Protein AF-A0A7S1DKF9-F1 (afdb_monomer)

Mean predicted aligned error: 9.5 Å

pLDDT: mean 79.59, std 13.66, range [37.97, 95.69]

Radius of gyration: 22.7 Å; Cα contacts (8 Å, |Δi|>4): 429; chains: 1; bounding box: 52×42×61 Å

Solvent-accessible surface area (backbone atoms only — not comparable to full-atom values): 16813 Å² total; per-residue (Å²): 135,89,84,64,96,44,70,67,58,43,32,33,74,71,46,74,21,66,69,49,44,52,50,28,64,73,39,29,23,51,56,30,35,62,70,72,46,60,81,92,64,49,49,56,67,66,54,44,43,37,62,48,15,20,34,23,16,56,74,57,58,37,46,41,79,76,32,27,28,43,61,43,55,55,41,50,59,57,74,52,86,92,62,70,85,80,49,84,56,37,64,66,54,57,60,53,50,50,54,71,70,60,80,58,90,80,58,65,77,41,44,63,38,31,47,35,82,53,96,88,27,34,39,37,33,33,46,64,79,28,74,52,63,49,78,34,85,72,86,84,84,89,65,80,74,57,92,54,49,79,87,70,35,63,42,49,73,44,69,69,54,44,48,54,51,49,54,49,46,72,73,46,82,69,44,56,31,21,40,36,39,39,45,20,31,76,29,60,71,50,39,39,78,73,70,50,76,59,97,78,78,66,75,74,63,62,47,64,32,36,48,64,40,60,74,71,65,51,78,52,24,23,40,34,65,49,80,64,53,83,56,51,72,66,60,53,52,54,48,65,71,20,78,87,57,69,71,48,66,87,60,62,69,47,69,51,38,38,32,38,34,31,15,74,50,82,77,51,69,70,53,47,59,52,50,28,42,75,23,94,86,70,61,81,57,75,49,81,45,81,42,84,85

Sequence (293 aa):
GVAFRSVPDMLTAAAGGLADLVRLTEIPFRDYATANCPSEWRMSRDLIDTLITGGTRTNYGQTPETLTAFASLVSMAGTQHGRLFAIVGGNCQLAMLAAKDSAAKVHLESKVLSVTAKGGRWEVKTQGKGKGEGVFDAVVIAYPLEGGTPSGVLDLSEANLKKKVGDFAKRKKLHVTYATFVRGTLNAEFLSTLGFDDPRGKIPGVIMTTREAAKGGVEFSSIGLQFGTDMTQQECDDYKRASVGPLPPSVTKRPDGVWKVFSNSPLSEATVSRLFSPPSDGTTWRQHVGGGG

Organism: Hemiselmis andersenii (NCBI:txid464988)

Nearest PDB structures (foldseek):
  5g3s-assembly1_B  TM=4.419E-01  e=9.489E-04  Chromobacterium violaceum
  6g2p-assembly1_A  TM=4.358E-01  e=3.268E-03  Chromobacterium violaceum ATCC 12472
  5g3t-assembly1_A  TM=4.077E-01  e=4.451E-03  Chromobacterium violaceum
  6esd-assembly1_A  TM=3.799E-01  e=4.184E-03  Chromobacterium violaceum ATCC 12472
  4e0v-assembly1_B  TM=5.916E-01  e=5.533E-01  Bothrops jararacussu

Secondary structure (DSSP, 8-state):
----SSHHHHHHHHHSSHHHHHHHTTSBHHHIIIIIS-GGG---HHHIIIIIHHHHHHHHS--TTTSBHHHHHHHHTT-STT-----TT-THHHHHHHHHHS------SEEEEEEEEETTEEEEEEEESS-SEEEES-----S--SS-STTSS-B--SHHHHHHHHHHHHH--PPEEEEEEEESEE-HHHHHHTT---TT----SEEE--HHHHHTT-S-SEEEEEPPTT--HHHHHHHHHHTTSSPPHHHHT-TT-EEEEEESSPPPHHHHHHHEEPPTT----EEEEEEE-

Structure (mmCIF, N/CA/C/O backbone):
data_AF-A0A7S1DKF9-F1
#
_entry.id   AF-A0A7S1DKF9-F1
#
loop_
_atom_site.group_PDB
_atom_site.id
_atom_site.type_symbol
_atom_site.label_atom_id
_atom_site.label_alt_id
_atom_site.label_comp_id
_atom_site.label_asym_id
_atom_site.label_entity_id
_atom_site.label_seq_id
_atom_site.pdbx_PDB_ins_code
_atom_site.Cartn_x
_atom_site.Cartn_y
_atom_site.Cartn_z
_atom_site.occupancy
_atom_site.B_iso_or_equiv
_atom_site.auth_seq_id
_atom_site.auth_comp_id
_atom_site.auth_asym_id
_atom_site.auth_atom_id
_atom_site.pdbx_PDB_model_num
ATOM 1 N N . GLY A 1 1 ? -5.335 -21.854 5.116 1.00 59.03 1 GLY A N 1
ATOM 2 C CA . GLY A 1 1 ? -4.855 -20.932 6.164 1.00 59.03 1 GLY A CA 1
ATOM 3 C C . GLY A 1 1 ? -4.686 -21.701 7.455 1.00 59.03 1 GLY A C 1
ATOM 4 O O . GLY A 1 1 ? -5.319 -22.740 7.595 1.00 59.03 1 GLY A O 1
ATOM 5 N N . VAL A 1 2 ? -3.836 -21.222 8.361 1.00 77.62 2 VAL A N 1
ATOM 6 C CA . VAL A 1 2 ? -3.737 -21.751 9.732 1.00 77.62 2 VAL A CA 1
ATOM 7 C C . VAL A 1 2 ? -4.686 -20.934 10.606 1.00 77.62 2 VAL A C 1
ATOM 9 O O . VAL A 1 2 ? -4.689 -19.709 10.510 1.00 77.62 2 VAL A O 1
ATOM 12 N N . ALA A 1 3 ? -5.520 -21.602 11.400 1.00 85.06 3 ALA A N 1
ATOM 13 C CA . ALA A 1 3 ? -6.429 -20.956 12.341 1.00 85.06 3 ALA A CA 1
ATOM 14 C C . ALA A 1 3 ? -5.897 -21.114 13.768 1.00 85.06 3 ALA A C 1
ATOM 16 O O . ALA A 1 3 ? -5.356 -22.163 14.119 1.00 85.06 3 ALA A O 1
ATOM 17 N N . PHE A 1 4 ? -6.082 -20.084 14.589 1.00 90.69 4 PHE A N 1
ATOM 18 C CA . PHE A 1 4 ? -5.625 -20.052 15.975 1.00 90.69 4 PHE A CA 1
ATOM 19 C C . PHE A 1 4 ? -6.819 -19.931 16.917 1.00 90.69 4 PHE A C 1
ATOM 21 O O . PHE A 1 4 ? -7.823 -19.305 16.581 1.00 90.69 4 PHE A O 1
ATOM 28 N N . ARG A 1 5 ? -6.712 -20.544 18.098 1.00 90.31 5 ARG A N 1
ATOM 29 C CA . ARG A 1 5 ? -7.776 -20.537 19.115 1.00 90.31 5 ARG A CA 1
ATOM 30 C C . ARG A 1 5 ? -7.784 -19.263 19.955 1.00 90.31 5 ARG A C 1
ATOM 32 O O . ARG A 1 5 ? -8.798 -18.950 20.570 1.00 90.31 5 ARG A O 1
ATOM 39 N N . SER A 1 6 ? -6.669 -18.538 19.983 1.00 92.44 6 SER A N 1
ATOM 40 C CA . SER A 1 6 ? -6.519 -17.302 20.739 1.00 92.44 6 SER A CA 1
ATOM 41 C C . SER A 1 6 ? -5.561 -16.335 20.037 1.00 92.44 6 SER A C 1
ATOM 43 O O . SER A 1 6 ? -4.732 -16.736 19.214 1.00 92.44 6 SER A O 1
ATOM 45 N N . VAL A 1 7 ? -5.670 -15.045 20.371 1.00 86.88 7 VAL A N 1
ATOM 46 C CA . VAL A 1 7 ? -4.730 -14.015 19.898 1.00 86.88 7 VAL A CA 1
ATOM 47 C C . VAL A 1 7 ? -3.299 -14.301 20.377 1.00 86.88 7 VAL A C 1
ATOM 49 O O . VAL A 1 7 ? -2.405 -14.246 19.539 1.00 86.88 7 VAL A O 1
ATOM 52 N N . PRO A 1 8 ? -3.036 -14.661 21.651 1.00 90.81 8 PRO A N 1
ATOM 53 C CA . PRO A 1 8 ? -1.691 -15.038 22.084 1.00 90.81 8 PRO A CA 1
ATOM 54 C C . PRO A 1 8 ? -1.066 -16.165 21.257 1.00 90.81 8 PRO A C 1
ATOM 56 O O . PRO A 1 8 ? 0.075 -16.019 20.835 1.00 90.81 8 PRO A O 1
ATOM 59 N N . ASP A 1 9 ? -1.809 -17.235 20.950 1.00 91.56 9 ASP A N 1
ATOM 60 C CA . ASP A 1 9 ? -1.281 -18.341 20.135 1.00 91.56 9 ASP A CA 1
ATOM 61 C C . ASP A 1 9 ? -0.905 -17.870 18.730 1.00 91.56 9 ASP A C 1
ATOM 63 O O . ASP A 1 9 ? 0.153 -18.224 18.210 1.00 91.56 9 ASP A O 1
ATOM 67 N N . MET A 1 10 ? -1.755 -17.030 18.130 1.00 91.88 10 MET A N 1
ATOM 68 C CA . MET A 1 10 ? -1.482 -16.413 16.834 1.00 91.88 10 MET A CA 1
ATOM 69 C C . MET A 1 10 ? -0.211 -15.556 16.883 1.00 91.88 10 MET A C 1
ATOM 71 O O . MET A 1 10 ? 0.617 -15.643 15.982 1.00 91.88 10 MET A O 1
ATOM 75 N N . LEU A 1 11 ? -0.038 -14.738 17.926 1.00 88.94 11 LEU A N 1
ATOM 76 C CA . LEU A 1 11 ? 1.121 -13.853 18.079 1.00 88.94 11 LEU A CA 1
ATOM 77 C C . LEU A 1 11 ? 2.416 -14.638 18.319 1.00 88.94 11 LEU A C 1
ATOM 79 O O . LEU A 1 11 ? 3.444 -14.325 17.719 1.00 88.94 11 LEU A O 1
ATOM 83 N N . THR A 1 12 ? 2.358 -15.680 19.147 1.00 89.62 12 THR A N 1
ATOM 84 C CA . THR A 1 12 ? 3.483 -16.589 19.387 1.00 89.62 12 THR A CA 1
ATOM 85 C C . THR A 1 12 ? 3.889 -17.303 18.104 1.00 89.62 12 THR A C 1
ATOM 87 O O . THR A 1 12 ? 5.068 -17.326 17.767 1.00 89.62 12 THR A O 1
ATOM 90 N N . ALA A 1 13 ? 2.925 -17.815 17.337 1.00 87.25 13 ALA A N 1
ATOM 91 C CA . ALA A 1 13 ? 3.208 -18.464 16.062 1.00 87.25 13 ALA A CA 1
ATOM 92 C C . ALA A 1 13 ? 3.738 -17.492 14.993 1.00 87.25 13 ALA A C 1
ATOM 94 O O . ALA A 1 13 ? 4.548 -17.887 14.159 1.00 87.25 13 ALA A O 1
ATOM 95 N N . ALA A 1 14 ? 3.282 -16.237 14.998 1.00 81.56 14 ALA A N 1
ATOM 96 C CA . ALA A 1 14 ? 3.673 -15.245 14.001 1.00 81.56 14 ALA A CA 1
ATOM 97 C C . ALA A 1 14 ? 5.068 -14.651 14.244 1.00 81.56 14 ALA A C 1
ATOM 99 O O . ALA A 1 14 ? 5.774 -14.366 13.279 1.00 81.56 14 ALA A O 1
ATOM 100 N N . ALA A 1 15 ? 5.448 -14.419 15.504 1.00 84.00 15 ALA A N 1
ATOM 101 C CA . ALA A 1 15 ? 6.652 -13.651 15.825 1.00 84.00 15 ALA A CA 1
ATOM 102 C C . ALA A 1 15 ? 7.420 -14.127 17.069 1.00 84.00 15 ALA A C 1
ATOM 104 O O . ALA A 1 15 ? 8.397 -13.485 17.423 1.00 84.00 15 ALA A O 1
ATOM 105 N N . GLY A 1 16 ? 7.007 -15.204 17.743 1.00 87.25 16 GLY A N 1
ATOM 106 C CA . GLY A 1 16 ? 7.572 -15.614 19.041 1.00 87.25 16 GLY A CA 1
ATOM 107 C C . GLY A 1 16 ? 6.852 -15.007 20.252 1.00 87.25 16 GLY A C 1
ATOM 108 O O . GLY A 1 16 ? 7.060 -15.441 21.381 1.00 87.25 16 GLY A O 1
ATOM 109 N N . GLY A 1 17 ? 5.921 -14.077 20.020 1.00 91.31 17 GLY A N 1
ATOM 110 C CA . GLY A 1 17 ? 5.055 -13.489 21.038 1.00 91.31 17 GLY A CA 1
ATOM 111 C C . GLY A 1 17 ? 4.761 -12.018 20.759 1.00 91.31 17 GLY A C 1
ATOM 112 O O . GLY A 1 17 ? 5.203 -11.445 19.762 1.00 91.31 17 GLY A O 1
ATOM 113 N N . LEU A 1 18 ? 4.011 -11.376 21.660 1.00 89.56 18 LEU A N 1
ATOM 114 C CA . LEU A 1 18 ? 3.668 -9.955 21.522 1.00 89.56 18 LEU A CA 1
ATOM 115 C C . LEU A 1 18 ? 4.906 -9.048 21.583 1.00 89.56 18 LEU A C 1
ATOM 117 O O . LEU A 1 18 ? 4.994 -8.101 20.810 1.00 89.56 18 LEU A O 1
ATOM 121 N N . ALA A 1 19 ? 5.853 -9.328 22.483 1.00 88.88 19 ALA A N 1
ATOM 122 C CA . ALA A 1 19 ? 7.049 -8.501 22.657 1.00 88.88 19 ALA A CA 1
ATOM 123 C C . ALA A 1 19 ? 7.922 -8.483 21.392 1.00 88.88 19 ALA A C 1
ATOM 125 O O . ALA A 1 19 ? 8.339 -7.417 20.939 1.00 88.88 19 ALA A O 1
ATOM 126 N N . ASP A 1 20 ? 8.126 -9.648 20.779 1.00 89.00 20 ASP A N 1
ATOM 127 C CA . ASP A 1 20 ? 8.890 -9.768 19.539 1.00 89.00 20 ASP A CA 1
ATOM 128 C C . ASP A 1 20 ? 8.168 -9.114 18.362 1.00 89.00 20 ASP A C 1
ATOM 130 O O . ASP A 1 20 ? 8.790 -8.394 17.578 1.00 89.00 20 ASP A O 1
ATOM 134 N N . LEU A 1 21 ? 6.841 -9.271 18.274 1.00 90.06 21 LEU A N 1
ATOM 135 C CA . LEU A 1 21 ? 6.053 -8.567 17.267 1.00 90.06 21 LEU A CA 1
ATOM 136 C C . LEU A 1 21 ? 6.195 -7.047 17.412 1.00 90.06 21 LEU A C 1
ATOM 138 O O . LEU A 1 21 ? 6.438 -6.363 16.420 1.00 90.06 21 LEU A O 1
ATOM 142 N N . VAL A 1 22 ? 6.079 -6.516 18.635 1.00 89.75 22 VAL A N 1
ATOM 143 C CA . VAL A 1 22 ? 6.251 -5.080 18.909 1.00 89.75 22 VAL A CA 1
ATOM 144 C C . VAL A 1 22 ? 7.639 -4.620 18.476 1.00 89.75 22 VAL A C 1
ATOM 146 O O . VAL A 1 22 ? 7.740 -3.633 17.748 1.00 89.75 22 VAL A O 1
ATOM 149 N N . ARG A 1 23 ? 8.695 -5.375 18.798 1.00 89.88 23 ARG A N 1
ATOM 150 C CA . ARG A 1 23 ? 10.064 -5.063 18.367 1.00 89.88 23 ARG A CA 1
ATOM 151 C C . ARG A 1 23 ? 10.182 -4.948 16.843 1.00 89.88 23 ARG A C 1
ATOM 153 O O . ARG A 1 23 ? 10.823 -4.020 16.348 1.00 89.88 23 ARG A O 1
ATOM 160 N N . LEU A 1 24 ? 9.523 -5.826 16.079 1.00 92.25 24 LEU A N 1
ATOM 161 C CA . LEU A 1 24 ? 9.498 -5.743 14.609 1.00 92.25 24 LEU A CA 1
ATOM 162 C C . LEU A 1 24 ? 8.825 -4.459 14.091 1.00 92.25 24 LEU A C 1
ATOM 164 O O . LEU A 1 24 ? 9.118 -4.022 12.978 1.00 92.25 24 LEU A O 1
ATOM 168 N N . THR A 1 25 ? 7.941 -3.831 14.870 1.00 89.75 25 THR A N 1
ATOM 169 C CA . THR A 1 25 ? 7.301 -2.550 14.512 1.00 89.75 25 THR A CA 1
ATOM 170 C C . THR A 1 25 ? 8.146 -1.312 14.840 1.00 89.75 25 THR A C 1
ATOM 172 O O . THR A 1 25 ? 7.747 -0.188 14.509 1.00 89.75 25 THR A O 1
ATOM 175 N N . GLU A 1 26 ? 9.298 -1.498 15.484 1.00 89.19 26 GLU A N 1
ATOM 176 C CA . GLU A 1 26 ? 10.152 -0.415 15.985 1.00 89.19 26 GLU A CA 1
ATOM 177 C C . GLU A 1 26 ? 11.503 -0.338 15.272 1.00 89.19 26 GLU A C 1
ATOM 179 O O . GLU A 1 26 ? 12.050 0.752 15.128 1.00 89.19 26 GLU A O 1
ATOM 184 N N . ILE A 1 27 ? 12.021 -1.464 14.779 1.00 92.75 27 ILE A N 1
ATOM 185 C CA . ILE A 1 27 ? 13.310 -1.512 14.081 1.00 92.75 27 ILE A CA 1
ATOM 186 C C . ILE A 1 27 ? 13.136 -1.401 12.557 1.00 92.75 27 ILE A C 1
ATOM 188 O O . ILE A 1 27 ? 12.200 -1.995 12.009 1.00 92.75 27 ILE A O 1
ATOM 192 N N . PRO A 1 28 ? 14.034 -0.700 11.842 1.00 94.69 28 PRO A N 1
ATOM 193 C CA . PRO A 1 28 ? 14.091 -0.753 10.385 1.00 94.69 28 PRO A CA 1
ATOM 194 C C . PRO A 1 28 ? 14.331 -2.174 9.870 1.00 94.69 28 PRO A C 1
ATOM 196 O O . PRO A 1 28 ? 15.085 -2.950 10.470 1.00 94.69 28 PRO A O 1
ATOM 199 N N . PHE A 1 29 ? 13.741 -2.525 8.725 1.00 95.69 29 PHE A N 1
ATOM 200 C CA . PHE A 1 29 ? 13.943 -3.858 8.150 1.00 95.69 29 PHE A CA 1
ATOM 201 C C . PHE A 1 29 ? 15.399 -4.123 7.780 1.00 95.69 29 PHE A C 1
ATOM 203 O O . PHE A 1 29 ? 15.870 -5.240 7.972 1.00 95.69 29 PHE A O 1
ATOM 210 N N . ARG A 1 30 ? 16.136 -3.118 7.289 1.00 95.44 30 ARG A N 1
ATOM 211 C CA . ARG A 1 30 ? 17.554 -3.294 6.941 1.00 95.44 30 ARG A CA 1
ATOM 212 C C . ARG A 1 30 ? 18.380 -3.758 8.146 1.00 95.44 30 ARG A C 1
ATOM 214 O O . ARG A 1 30 ? 19.184 -4.680 8.013 1.00 95.44 30 ARG A O 1
ATOM 221 N N . ASP A 1 31 ? 18.144 -3.177 9.318 1.00 95.69 31 ASP A N 1
ATOM 222 C CA . ASP A 1 31 ? 18.846 -3.542 10.554 1.00 95.69 31 ASP A CA 1
ATOM 223 C C . ASP A 1 31 ? 18.390 -4.911 11.065 1.00 95.69 31 ASP A C 1
ATOM 225 O O . ASP A 1 31 ? 19.193 -5.718 11.546 1.00 95.69 31 ASP A O 1
ATOM 229 N N . TYR A 1 32 ? 17.098 -5.215 10.914 1.00 95.56 32 TYR A N 1
ATOM 230 C CA . TYR A 1 32 ? 16.569 -6.538 11.215 1.00 95.56 32 TYR A CA 1
ATOM 231 C C . TYR A 1 32 ? 17.219 -7.628 10.361 1.00 95.56 32 TYR A C 1
ATOM 233 O O . TYR A 1 32 ? 17.857 -8.536 10.893 1.00 95.56 32 TYR A O 1
ATOM 241 N N . ALA A 1 33 ? 17.120 -7.500 9.042 1.00 95.44 33 ALA A N 1
ATOM 242 C CA . ALA A 1 33 ? 17.535 -8.509 8.079 1.00 95.44 33 ALA A CA 1
ATOM 243 C C . ALA A 1 33 ? 19.055 -8.725 8.021 1.00 95.44 33 ALA A C 1
ATOM 245 O O . ALA A 1 33 ? 19.501 -9.764 7.547 1.00 95.44 33 ALA A O 1
ATOM 246 N N . THR A 1 34 ? 19.863 -7.775 8.499 1.00 94.69 34 THR A N 1
ATOM 247 C CA . THR A 1 34 ? 21.330 -7.902 8.483 1.00 94.69 34 THR A CA 1
ATOM 248 C C . THR A 1 34 ? 21.926 -8.311 9.828 1.00 94.69 34 THR A C 1
ATOM 250 O O . THR A 1 34 ? 22.950 -8.995 9.845 1.00 94.69 34 THR A O 1
ATOM 253 N N . ALA A 1 35 ? 21.304 -7.933 10.950 1.00 91.25 35 ALA A N 1
ATOM 254 C CA . ALA A 1 35 ? 21.907 -8.110 12.272 1.00 91.25 35 ALA A CA 1
ATOM 255 C C . ALA A 1 35 ? 20.980 -8.729 13.329 1.00 91.25 35 ALA A C 1
ATOM 257 O O . ALA A 1 35 ? 21.470 -9.483 14.171 1.00 91.25 35 ALA A O 1
ATOM 258 N N . ASN A 1 36 ? 19.672 -8.445 13.295 1.00 88.62 36 ASN A N 1
ATOM 259 C CA . ASN A 1 36 ? 18.762 -8.755 14.409 1.00 88.62 36 ASN A CA 1
ATOM 260 C C . ASN A 1 36 ? 17.800 -9.932 14.163 1.00 88.62 36 ASN A C 1
ATOM 262 O O . ASN A 1 36 ? 17.029 -10.267 15.064 1.00 88.62 36 ASN A O 1
ATOM 266 N N . CYS A 1 37 ? 17.831 -10.542 12.979 1.00 89.31 37 CYS A N 1
ATOM 267 C CA . CYS A 1 37 ? 17.140 -11.795 12.676 1.00 89.31 37 CYS A CA 1
ATOM 268 C C . CYS A 1 37 ? 18.036 -13.022 12.967 1.00 89.31 37 CYS A C 1
ATOM 270 O O . CYS A 1 37 ? 19.262 -12.864 13.078 1.00 89.31 37 CYS A O 1
ATOM 272 N N . PRO A 1 38 ? 17.445 -14.232 13.093 1.00 89.44 38 PRO A N 1
ATOM 273 C CA . PRO A 1 38 ? 18.198 -15.487 13.162 1.00 89.44 38 PRO A CA 1
ATOM 274 C C . PRO A 1 38 ? 19.241 -15.584 12.043 1.00 89.44 38 PRO A C 1
ATOM 276 O O . PRO A 1 38 ? 19.027 -15.068 10.943 1.00 89.44 38 PRO A O 1
ATOM 279 N N . SER A 1 39 ? 20.393 -16.201 12.315 1.00 90.19 39 SER A N 1
ATOM 280 C CA . SER A 1 39 ? 21.533 -16.190 11.386 1.00 90.19 39 SER A CA 1
ATOM 281 C C . SER A 1 39 ? 21.193 -16.817 10.034 1.00 90.19 39 SER A C 1
ATOM 283 O O . SER A 1 39 ? 21.668 -16.339 9.008 1.00 90.19 39 SER A O 1
ATOM 285 N N . GLU A 1 40 ? 20.325 -17.824 10.029 1.00 89.94 40 GLU A N 1
ATOM 286 C CA . GLU A 1 40 ? 19.790 -18.503 8.852 1.00 89.94 40 GLU A CA 1
ATOM 287 C C . GLU A 1 40 ? 18.855 -17.633 7.992 1.00 89.94 40 GLU A C 1
ATOM 289 O O . GLU A 1 40 ? 18.593 -17.973 6.840 1.00 89.94 40 GLU A O 1
ATOM 294 N N . TRP A 1 41 ? 18.335 -16.522 8.527 1.00 88.75 41 TRP A N 1
ATOM 295 C CA . TRP A 1 41 ? 17.426 -15.603 7.823 1.00 88.75 41 TRP A CA 1
ATOM 296 C C . TRP A 1 41 ? 18.114 -14.310 7.390 1.00 88.75 41 TRP A C 1
ATOM 298 O O . TRP A 1 41 ? 17.475 -13.444 6.785 1.00 88.75 41 TRP A O 1
ATOM 308 N N . ARG A 1 42 ? 19.409 -14.162 7.689 1.00 94.25 42 ARG A N 1
ATOM 309 C CA . ARG A 1 42 ? 20.160 -12.966 7.317 1.00 94.25 42 ARG A CA 1
ATOM 310 C C . ARG A 1 42 ? 20.216 -12.820 5.805 1.00 94.25 42 ARG A C 1
ATOM 312 O O . ARG A 1 42 ? 20.555 -13.750 5.079 1.00 94.25 42 ARG A O 1
ATOM 319 N N . MET A 1 43 ? 19.912 -11.616 5.341 1.00 94.62 43 MET A N 1
ATOM 320 C CA . MET A 1 43 ? 19.874 -11.278 3.924 1.00 94.62 43 MET A CA 1
ATOM 321 C C . MET A 1 43 ? 21.089 -10.436 3.540 1.00 94.62 43 MET A C 1
ATOM 323 O O . MET A 1 43 ? 21.563 -9.603 4.318 1.00 94.62 43 MET A O 1
ATOM 327 N N . SER A 1 44 ? 21.578 -10.621 2.313 1.00 95.12 44 SER A N 1
ATOM 328 C CA . SER A 1 44 ? 22.600 -9.737 1.755 1.00 95.12 44 SER A CA 1
ATOM 329 C C . SER A 1 44 ? 22.031 -8.335 1.521 1.00 95.12 44 SER A C 1
ATOM 331 O O . SER A 1 44 ? 20.831 -8.155 1.295 1.00 95.12 44 SER A O 1
ATOM 333 N N . ARG A 1 45 ? 22.904 -7.321 1.542 1.00 92.94 45 ARG A N 1
ATOM 334 C CA . ARG A 1 45 ? 22.501 -5.943 1.221 1.00 92.94 45 ARG A CA 1
ATOM 335 C C . ARG A 1 45 ? 21.949 -5.838 -0.196 1.00 92.94 45 ARG A C 1
ATOM 337 O O . ARG A 1 45 ? 20.968 -5.133 -0.376 1.00 92.94 45 ARG A O 1
ATOM 344 N N . ASP A 1 46 ? 22.501 -6.588 -1.143 1.00 94.62 46 ASP A N 1
ATOM 345 C CA . ASP A 1 46 ? 22.045 -6.572 -2.534 1.00 94.62 46 ASP A CA 1
ATOM 346 C C . ASP A 1 46 ? 20.612 -7.091 -2.664 1.00 94.62 46 ASP A C 1
ATOM 348 O O . ASP A 1 46 ? 19.797 -6.479 -3.350 1.00 94.62 46 ASP A O 1
ATOM 352 N N . LEU A 1 47 ? 20.261 -8.168 -1.951 1.00 93.94 47 LEU A N 1
ATOM 353 C CA . LEU A 1 47 ? 18.890 -8.686 -1.928 1.00 93.94 47 LEU A CA 1
ATOM 354 C C . LEU A 1 47 ? 17.910 -7.653 -1.349 1.00 93.94 47 LEU A C 1
ATOM 356 O O . LEU A 1 47 ? 16.798 -7.488 -1.856 1.00 93.94 47 LEU A O 1
ATOM 360 N N . ILE A 1 48 ? 18.336 -6.937 -0.304 1.00 95.69 48 ILE A N 1
ATOM 361 C CA . ILE A 1 48 ? 17.540 -5.889 0.344 1.00 95.69 48 ILE A CA 1
ATOM 362 C C . ILE A 1 48 ? 17.365 -4.681 -0.589 1.00 95.69 48 ILE A C 1
ATOM 364 O O . ILE A 1 48 ? 16.241 -4.226 -0.814 1.00 95.69 48 ILE A O 1
ATOM 368 N N . ASP A 1 49 ? 18.461 -4.171 -1.148 1.00 94.75 49 ASP A N 1
ATOM 369 C CA . ASP A 1 49 ? 18.499 -2.939 -1.943 1.00 94.75 49 ASP A CA 1
ATOM 370 C C . ASP A 1 49 ? 17.821 -3.129 -3.327 1.00 94.75 49 ASP A C 1
ATOM 372 O O . ASP A 1 49 ? 17.338 -2.160 -3.922 1.00 94.75 49 ASP A O 1
ATOM 376 N N . THR A 1 50 ? 17.680 -4.380 -3.793 1.00 91.38 50 THR A N 1
ATOM 377 C CA . THR A 1 50 ? 16.978 -4.741 -5.039 1.00 91.38 50 THR A CA 1
ATOM 378 C C . THR A 1 50 ? 15.552 -5.257 -4.798 1.00 91.38 50 THR A C 1
ATOM 380 O O . THR A 1 50 ? 14.592 -4.494 -4.907 1.00 91.38 50 THR A O 1
ATOM 383 N N . LEU A 1 51 ? 15.386 -6.544 -4.475 1.00 91.06 51 LEU A N 1
ATOM 384 C CA . LEU A 1 51 ? 14.087 -7.225 -4.453 1.00 91.06 51 LEU A CA 1
ATOM 385 C C . LEU A 1 51 ? 13.192 -6.756 -3.307 1.00 91.06 51 LEU A C 1
ATOM 387 O O . LEU A 1 51 ? 12.019 -6.458 -3.538 1.00 91.06 51 LEU A O 1
ATOM 391 N N . ILE A 1 52 ? 13.732 -6.659 -2.088 1.00 94.38 52 ILE A N 1
ATOM 392 C CA . ILE A 1 52 ? 12.927 -6.214 -0.942 1.00 94.38 52 ILE A CA 1
ATOM 393 C C . ILE A 1 52 ? 12.493 -4.767 -1.148 1.00 94.38 52 ILE A C 1
ATOM 395 O O . ILE A 1 52 ? 11.317 -4.457 -0.983 1.00 94.38 52 ILE A O 1
ATOM 399 N N . THR A 1 53 ? 13.411 -3.898 -1.577 1.00 95.00 53 THR A N 1
ATOM 400 C CA . THR A 1 53 ? 13.085 -2.496 -1.856 1.00 95.00 53 THR A CA 1
ATOM 401 C C . THR A 1 53 ? 12.018 -2.367 -2.944 1.00 95.00 53 THR A C 1
ATOM 403 O O . THR A 1 53 ? 11.089 -1.580 -2.782 1.00 95.00 53 THR A O 1
ATOM 406 N N . GLY A 1 54 ? 12.079 -3.171 -4.011 1.00 92.31 54 GLY A N 1
ATOM 407 C CA . GLY A 1 54 ? 11.029 -3.195 -5.035 1.00 92.31 54 GLY A CA 1
ATOM 408 C C . GLY A 1 54 ? 9.644 -3.524 -4.461 1.00 92.31 54 GLY A C 1
ATOM 409 O O . GLY A 1 54 ? 8.659 -2.850 -4.779 1.00 92.31 54 GLY A O 1
ATOM 410 N N . GLY A 1 55 ? 9.575 -4.503 -3.554 1.00 91.81 55 GLY A N 1
ATOM 411 C CA . GLY A 1 55 ? 8.351 -4.863 -2.838 1.00 91.81 55 GLY A CA 1
ATOM 412 C C . GLY A 1 55 ? 7.859 -3.754 -1.905 1.00 91.81 55 GLY A C 1
ATOM 413 O O . GLY A 1 55 ? 6.715 -3.311 -2.023 1.00 91.81 55 GLY A O 1
ATOM 414 N N . THR A 1 56 ? 8.718 -3.260 -1.008 1.00 93.38 56 THR A N 1
ATOM 415 C CA . THR A 1 56 ? 8.338 -2.242 -0.011 1.00 93.38 56 THR A CA 1
ATOM 416 C C . THR A 1 56 ? 7.922 -0.933 -0.660 1.00 93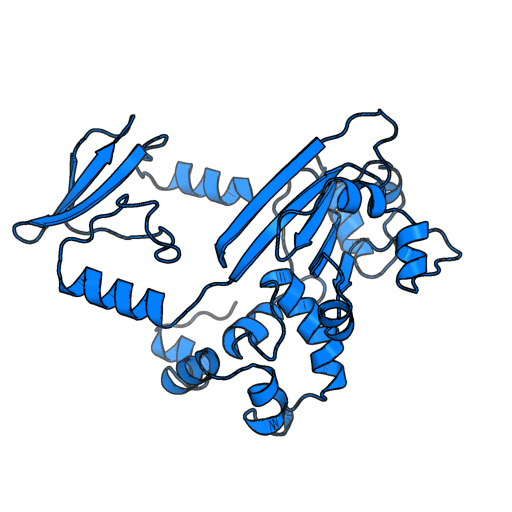.38 56 THR A C 1
ATOM 418 O O . THR A 1 56 ? 6.956 -0.312 -0.225 1.00 93.38 56 THR A O 1
ATOM 421 N N . ARG A 1 57 ? 8.586 -0.530 -1.747 1.00 92.69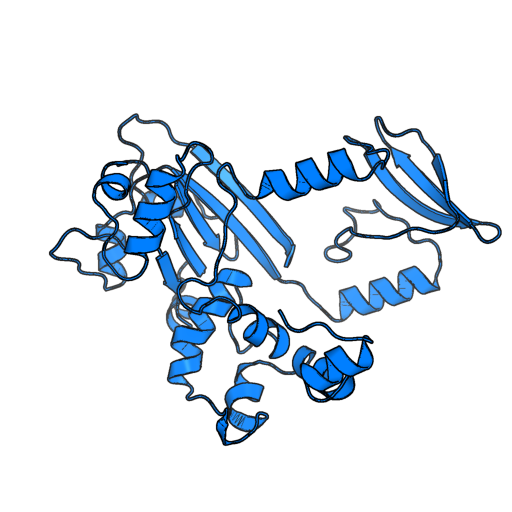 57 ARG A N 1
ATOM 422 C CA . ARG A 1 57 ? 8.208 0.671 -2.494 1.00 92.69 57 ARG A CA 1
ATOM 423 C C . ARG A 1 57 ? 6.886 0.504 -3.234 1.00 92.69 57 ARG A C 1
ATOM 425 O O . ARG A 1 57 ? 6.133 1.468 -3.322 1.00 92.69 57 ARG A O 1
ATOM 432 N N . THR A 1 58 ? 6.577 -0.698 -3.717 1.00 90.12 58 THR A N 1
ATOM 433 C CA . THR A 1 58 ? 5.293 -0.984 -4.373 1.00 90.12 58 THR A CA 1
ATOM 434 C C . THR A 1 58 ? 4.116 -0.880 -3.406 1.00 90.12 58 THR A C 1
ATOM 436 O O . THR A 1 58 ? 3.084 -0.326 -3.773 1.00 90.12 58 THR A O 1
ATOM 439 N N . ASN A 1 59 ? 4.266 -1.382 -2.178 1.00 89.44 59 ASN A N 1
ATOM 440 C CA . ASN A 1 59 ? 3.164 -1.424 -1.214 1.00 89.44 59 ASN A CA 1
ATOM 441 C C . ASN A 1 59 ? 3.088 -0.190 -0.308 1.00 89.44 59 ASN A C 1
ATOM 443 O O . ASN A 1 59 ? 1.992 0.246 0.029 1.00 89.44 59 ASN A O 1
ATOM 447 N N . TYR A 1 60 ? 4.238 0.367 0.074 1.00 89.69 60 TYR A N 1
ATOM 448 C CA . TYR A 1 60 ? 4.340 1.420 1.088 1.00 89.69 60 TYR A CA 1
ATOM 449 C C . TYR A 1 60 ? 5.088 2.668 0.611 1.00 89.69 60 TYR A C 1
ATOM 451 O O . TYR A 1 60 ? 5.255 3.592 1.393 1.00 89.69 60 TYR A O 1
ATOM 459 N N . GLY A 1 61 ? 5.612 2.713 -0.620 1.00 89.81 61 GLY A N 1
ATOM 460 C CA . GLY A 1 61 ? 6.375 3.868 -1.122 1.00 89.81 61 GLY A CA 1
ATOM 461 C C . GLY A 1 61 ? 7.713 4.132 -0.407 1.00 89.81 61 GLY A C 1
ATOM 462 O O . GLY A 1 61 ? 8.425 5.073 -0.757 1.00 89.81 61 GLY A O 1
ATOM 463 N N . GLN A 1 62 ? 8.082 3.290 0.560 1.00 90.94 62 GLN A N 1
ATOM 464 C CA . GLN A 1 62 ? 9.233 3.460 1.446 1.00 90.94 62 GLN A CA 1
ATOM 465 C C . GLN A 1 62 ? 10.313 2.404 1.198 1.00 90.94 62 GLN A C 1
ATOM 467 O O . GLN A 1 62 ? 10.059 1.318 0.667 1.00 90.94 62 GLN A O 1
ATOM 472 N N . THR A 1 63 ? 11.538 2.722 1.616 1.00 93.06 63 THR A N 1
ATOM 473 C CA . THR A 1 63 ? 12.677 1.802 1.552 1.00 93.06 63 THR A CA 1
ATOM 474 C C . THR A 1 63 ? 12.892 1.074 2.888 1.00 93.06 63 THR A C 1
ATOM 476 O O . THR A 1 63 ? 12.490 1.590 3.940 1.00 93.06 63 THR A O 1
ATOM 479 N N . PRO A 1 64 ? 13.570 -0.088 2.889 1.00 94.69 64 PRO A N 1
ATOM 480 C CA . PRO A 1 64 ? 13.838 -0.870 4.101 1.00 94.69 64 PRO A CA 1
ATOM 481 C C . PRO A 1 64 ? 14.650 -0.173 5.209 1.00 94.69 64 PRO A C 1
ATOM 483 O O . PRO A 1 64 ? 14.721 -0.690 6.323 1.00 94.69 64 PRO A O 1
ATOM 486 N N . GLU A 1 65 ? 15.288 0.970 4.935 1.00 92.62 65 GLU A N 1
ATOM 487 C CA . GLU A 1 65 ? 15.964 1.796 5.951 1.00 92.62 65 GLU A CA 1
ATOM 488 C C . GLU A 1 65 ? 15.009 2.584 6.840 1.00 92.62 65 GLU A C 1
ATOM 490 O O . GLU A 1 65 ? 15.375 2.963 7.947 1.00 92.62 65 GLU A O 1
ATOM 495 N N . THR A 1 66 ? 13.814 2.885 6.338 1.00 89.56 66 THR A N 1
ATOM 496 C CA . THR A 1 66 ? 12.833 3.716 7.053 1.00 89.56 66 THR A CA 1
ATOM 497 C C . THR A 1 66 ? 11.564 2.947 7.376 1.00 89.56 66 THR A C 1
ATOM 499 O O . THR A 1 66 ? 10.896 3.254 8.362 1.00 89.56 66 THR A O 1
ATOM 502 N N . LEU A 1 67 ? 11.242 1.927 6.578 1.00 92.25 67 LEU A N 1
ATOM 503 C CA . LEU A 1 67 ? 10.121 1.043 6.833 1.00 92.25 67 LEU A CA 1
ATOM 504 C C . LEU A 1 67 ? 10.476 0.033 7.930 1.00 92.25 67 LEU A C 1
ATOM 506 O O . LEU A 1 67 ? 11.572 -0.534 7.963 1.00 92.25 67 LEU A O 1
ATOM 510 N N . THR A 1 68 ? 9.524 -0.209 8.828 1.00 93.31 68 THR A N 1
ATOM 511 C CA . THR A 1 68 ? 9.702 -1.150 9.938 1.00 93.31 68 THR A CA 1
ATOM 512 C C . THR A 1 68 ? 9.897 -2.575 9.421 1.00 93.31 68 THR A C 1
ATOM 514 O O . THR A 1 68 ? 9.451 -2.927 8.320 1.00 93.31 68 THR A O 1
ATOM 517 N N . ALA A 1 69 ? 10.545 -3.420 10.223 1.00 94.25 69 ALA A N 1
ATOM 518 C CA . ALA A 1 69 ? 10.748 -4.821 9.883 1.00 94.25 69 ALA A CA 1
ATOM 519 C C . ALA A 1 69 ? 9.417 -5.540 9.646 1.00 94.25 69 ALA A C 1
ATOM 521 O O . ALA A 1 69 ? 9.269 -6.246 8.652 1.00 94.25 69 ALA A O 1
ATOM 522 N N . PHE A 1 70 ? 8.425 -5.287 10.501 1.00 92.75 70 PHE A N 1
ATOM 523 C CA . PHE A 1 70 ? 7.092 -5.860 10.367 1.00 92.75 70 PHE A CA 1
ATOM 524 C C . PHE A 1 70 ? 6.425 -5.479 9.039 1.00 92.75 70 PHE A C 1
ATOM 526 O O . PHE A 1 70 ? 6.034 -6.362 8.278 1.00 92.75 70 PHE A O 1
ATOM 533 N N . ALA A 1 71 ? 6.340 -4.183 8.719 1.00 91.56 71 ALA A N 1
ATOM 534 C CA . ALA A 1 71 ? 5.698 -3.732 7.483 1.00 91.56 71 ALA A CA 1
ATOM 535 C C . ALA A 1 71 ? 6.441 -4.235 6.235 1.00 91.56 71 ALA A C 1
ATOM 537 O O . ALA A 1 71 ? 5.814 -4.612 5.248 1.00 91.56 71 ALA A O 1
ATOM 538 N N . SER A 1 72 ? 7.771 -4.331 6.295 1.00 93.50 72 SER A N 1
ATOM 539 C CA . SER A 1 72 ? 8.568 -4.878 5.193 1.00 93.50 72 SER A CA 1
ATOM 540 C C . SER A 1 72 ? 8.343 -6.380 4.996 1.00 93.50 72 SER A C 1
ATOM 542 O O . SER A 1 72 ? 8.190 -6.825 3.862 1.00 93.50 72 SER A O 1
ATOM 544 N N . LEU A 1 73 ? 8.253 -7.167 6.074 1.00 91.69 73 LEU A N 1
ATOM 545 C CA . LEU A 1 73 ? 7.923 -8.596 5.999 1.00 91.69 73 LEU A CA 1
ATOM 546 C C . LEU A 1 73 ? 6.523 -8.815 5.413 1.00 91.69 73 LEU A C 1
ATOM 548 O O . LEU A 1 73 ? 6.348 -9.642 4.518 1.00 91.69 73 LEU A O 1
ATOM 552 N N . VAL A 1 74 ? 5.539 -8.028 5.862 1.00 89.69 74 VAL A N 1
ATOM 553 C CA . VAL A 1 74 ? 4.174 -8.048 5.314 1.00 89.69 74 VAL A CA 1
ATOM 554 C C . VAL A 1 74 ? 4.166 -7.629 3.844 1.00 89.69 74 VAL A C 1
ATOM 556 O O . VAL A 1 74 ? 3.461 -8.238 3.048 1.00 89.69 74 VAL A O 1
ATOM 559 N N . SER A 1 75 ? 5.003 -6.668 3.445 1.00 89.69 75 SER A N 1
ATOM 560 C CA . SER A 1 75 ? 5.139 -6.256 2.044 1.00 89.69 75 SER A CA 1
ATOM 561 C C . SER A 1 75 ? 5.596 -7.384 1.118 1.00 89.69 75 SER A C 1
ATOM 563 O O . SER A 1 75 ? 5.327 -7.342 -0.082 1.00 89.69 75 SER A O 1
ATOM 565 N N . MET A 1 76 ? 6.310 -8.374 1.650 1.00 87.19 76 MET A N 1
ATOM 566 C CA . MET A 1 76 ? 6.749 -9.532 0.877 1.00 87.19 76 MET A CA 1
ATOM 567 C C . MET A 1 76 ? 5.717 -10.663 0.889 1.00 87.19 76 MET A C 1
ATOM 569 O O . MET A 1 76 ? 5.809 -11.587 0.073 1.00 87.19 76 MET A O 1
ATOM 573 N N . ALA A 1 77 ? 4.711 -10.600 1.766 1.00 81.31 77 ALA A N 1
ATOM 574 C CA . ALA A 1 77 ? 3.632 -11.573 1.786 1.00 81.31 77 ALA A CA 1
ATOM 575 C C . ALA A 1 77 ? 2.853 -11.507 0.463 1.00 81.31 77 ALA A C 1
ATOM 577 O O . ALA A 1 77 ? 2.423 -10.448 0.019 1.00 81.31 77 ALA A O 1
ATOM 578 N N . GLY A 1 78 ? 2.692 -12.655 -0.196 1.00 69.81 78 GLY A N 1
ATOM 579 C CA . GLY A 1 78 ? 2.010 -12.733 -1.493 1.00 69.81 78 GLY A CA 1
ATOM 580 C C . GLY A 1 78 ? 2.895 -12.479 -2.718 1.00 69.81 78 GLY A C 1
ATOM 581 O O . GLY A 1 78 ? 2.421 -12.665 -3.830 1.00 69.81 78 GLY A O 1
ATOM 582 N N . THR A 1 79 ? 4.190 -12.176 -2.557 1.00 70.56 79 THR A N 1
ATOM 583 C CA . THR A 1 79 ? 5.145 -12.148 -3.694 1.00 70.56 79 THR A CA 1
ATOM 584 C C . THR A 1 79 ? 5.430 -13.540 -4.279 1.00 70.56 79 THR A C 1
ATOM 586 O O . THR A 1 79 ? 6.051 -13.677 -5.330 1.00 70.56 79 THR A O 1
ATOM 589 N N . GLN A 1 80 ? 4.941 -14.591 -3.617 1.00 67.44 80 GLN A N 1
ATOM 590 C CA . GLN A 1 80 ? 4.976 -15.966 -4.097 1.00 67.44 80 GLN A CA 1
ATOM 591 C C . GLN A 1 80 ? 4.059 -16.136 -5.312 1.00 67.44 80 GLN A C 1
ATOM 593 O O . GLN A 1 80 ? 2.882 -15.767 -5.284 1.00 67.44 80 GLN A O 1
ATOM 598 N N . HIS A 1 81 ? 4.594 -16.753 -6.364 1.00 63.56 81 HIS A N 1
ATOM 599 C CA . HIS A 1 81 ? 3.858 -17.008 -7.595 1.00 63.56 81 HIS A CA 1
ATOM 600 C C . HIS A 1 81 ? 2.527 -17.740 -7.336 1.00 63.56 81 HIS A C 1
ATOM 602 O O . HIS A 1 81 ? 2.462 -18.683 -6.545 1.00 63.56 81 HIS A O 1
ATOM 608 N N . GLY A 1 82 ? 1.460 -17.292 -8.006 1.00 60.62 82 GLY A N 1
ATOM 609 C CA . GLY A 1 82 ? 0.140 -17.930 -7.966 1.00 60.62 82 GLY A CA 1
ATOM 610 C C . GLY A 1 82 ? -0.667 -17.732 -6.676 1.00 60.62 82 GLY A C 1
ATOM 611 O O . GLY A 1 82 ? -1.688 -18.393 -6.510 1.00 60.62 82 GLY A O 1
ATOM 612 N N . ARG A 1 83 ? -0.238 -16.853 -5.756 1.00 67.31 83 ARG A N 1
ATOM 613 C CA . ARG A 1 83 ? -0.911 -16.641 -4.455 1.00 67.31 83 ARG A CA 1
ATOM 614 C C . ARG A 1 83 ? -1.599 -15.284 -4.286 1.00 67.31 83 ARG A C 1
ATOM 616 O O . ARG A 1 83 ? -2.111 -15.002 -3.205 1.00 67.31 83 ARG A O 1
ATOM 623 N N . LEU A 1 84 ? -1.630 -14.459 -5.332 1.00 74.69 84 LEU A N 1
ATOM 624 C CA . LEU A 1 84 ? -2.414 -13.223 -5.366 1.00 74.69 84 LEU A CA 1
ATOM 625 C C . LEU A 1 84 ? -3.745 -13.473 -6.073 1.00 74.69 84 LEU A C 1
ATOM 627 O O . LEU A 1 84 ? -3.796 -14.138 -7.108 1.00 74.69 84 LEU A O 1
ATOM 631 N N . PHE A 1 85 ? -4.818 -12.917 -5.517 1.00 76.38 85 PHE A N 1
ATOM 632 C CA . PHE A 1 85 ? -6.176 -13.093 -6.016 1.00 76.38 85 PHE A CA 1
ATOM 633 C C . PHE A 1 85 ? -6.817 -11.730 -6.262 1.00 76.38 85 PHE A C 1
ATOM 635 O O . PHE A 1 85 ? -6.594 -10.777 -5.515 1.00 76.38 85 PHE A O 1
ATOM 642 N N . ALA A 1 86 ? -7.637 -11.658 -7.303 1.00 78.50 86 ALA A N 1
ATOM 643 C CA . ALA A 1 86 ? -8.501 -10.527 -7.591 1.00 78.50 86 ALA A CA 1
ATOM 644 C C . ALA A 1 86 ? -9.886 -11.057 -7.966 1.00 78.50 86 ALA A C 1
ATOM 646 O O . ALA A 1 86 ? -10.007 -12.153 -8.521 1.00 78.50 86 ALA A O 1
ATOM 647 N N . ILE A 1 87 ? -10.921 -10.287 -7.644 1.00 83.75 87 ILE A N 1
ATOM 648 C CA . ILE A 1 87 ? -12.303 -10.606 -7.998 1.00 83.75 87 ILE A CA 1
ATOM 649 C C . ILE A 1 87 ? -12.547 -10.142 -9.437 1.00 83.75 87 ILE A C 1
ATOM 651 O O . ILE A 1 87 ? -12.273 -8.988 -9.771 1.00 83.75 87 ILE A O 1
ATOM 655 N N . VAL A 1 88 ? -13.073 -11.032 -10.284 1.00 81.44 88 VAL A N 1
ATOM 656 C CA . VAL A 1 88 ? -13.533 -10.673 -11.636 1.00 81.44 88 VAL A CA 1
ATOM 657 C C . VAL A 1 88 ? -14.644 -9.635 -11.515 1.00 81.44 88 VAL A C 1
ATOM 659 O O . VAL A 1 88 ? -15.586 -9.838 -10.756 1.00 81.44 88 VAL A O 1
ATOM 662 N N . GLY A 1 89 ? -14.515 -8.507 -12.216 1.00 78.75 89 GLY A N 1
ATOM 663 C CA . GLY A 1 89 ? -15.376 -7.331 -12.028 1.00 78.75 89 GLY A CA 1
ATOM 664 C C . GLY A 1 89 ? -14.892 -6.345 -10.955 1.00 78.75 89 GLY A C 1
ATOM 665 O O . GLY A 1 89 ? -15.537 -5.331 -10.713 1.00 78.75 89 GLY A O 1
ATOM 666 N N . GLY A 1 90 ? -13.752 -6.614 -10.313 1.00 82.19 90 GLY A N 1
ATOM 667 C CA . GLY A 1 90 ? -13.082 -5.712 -9.377 1.00 82.19 90 GLY A CA 1
ATOM 668 C C . GLY A 1 90 ? -13.326 -6.028 -7.899 1.00 82.19 90 GLY A C 1
ATOM 669 O O . GLY A 1 90 ? -14.406 -6.453 -7.486 1.00 82.19 90 GLY A O 1
ATOM 670 N N . ASN A 1 91 ? -12.309 -5.754 -7.074 1.00 87.06 91 ASN A N 1
ATOM 671 C CA . ASN A 1 91 ? -12.331 -6.015 -5.628 1.00 87.06 91 ASN A CA 1
ATOM 672 C C . ASN A 1 91 ? -13.351 -5.155 -4.857 1.00 87.06 91 ASN A C 1
ATOM 674 O O . ASN A 1 91 ? -13.688 -5.490 -3.722 1.00 87.06 91 ASN A O 1
ATOM 678 N N . CYS A 1 92 ? -13.872 -4.076 -5.454 1.00 87.38 92 CYS A N 1
ATOM 679 C CA . CYS A 1 92 ? -14.919 -3.247 -4.849 1.00 87.38 92 CYS A CA 1
ATOM 680 C C . CYS A 1 92 ? -16.197 -4.043 -4.539 1.00 87.38 92 CYS A C 1
ATOM 682 O O . CYS A 1 92 ? -16.888 -3.730 -3.568 1.00 87.38 92 CYS A O 1
ATOM 684 N N . GLN A 1 93 ? -16.462 -5.113 -5.296 1.00 90.12 93 GLN A N 1
ATOM 685 C CA . GLN A 1 93 ? -17.592 -6.008 -5.060 1.00 90.12 93 GLN A CA 1
ATOM 686 C C . GLN A 1 93 ? -17.586 -6.599 -3.652 1.00 90.12 93 GLN A C 1
ATOM 688 O O . GLN A 1 93 ? -18.649 -6.723 -3.057 1.00 90.12 93 GLN A O 1
ATOM 693 N N . LEU A 1 94 ? -16.414 -6.902 -3.081 1.00 91.94 94 LEU A N 1
ATOM 694 C CA . LEU A 1 94 ? -16.332 -7.446 -1.725 1.00 91.94 94 LEU A CA 1
ATOM 695 C C . LEU A 1 94 ? -16.921 -6.474 -0.697 1.00 91.94 94 LEU A C 1
ATOM 697 O O . LEU A 1 94 ? -17.745 -6.868 0.122 1.00 91.94 94 LEU A O 1
ATOM 701 N N . ALA A 1 95 ? -16.533 -5.198 -0.766 1.00 91.00 95 ALA A N 1
ATOM 702 C CA . ALA A 1 95 ? -17.047 -4.173 0.138 1.00 91.00 95 ALA A CA 1
ATOM 703 C C . ALA A 1 95 ? -18.545 -3.915 -0.090 1.00 91.00 95 ALA A C 1
ATOM 705 O O . ALA A 1 95 ? -19.295 -3.762 0.872 1.00 91.00 95 ALA A O 1
ATOM 706 N N . MET A 1 96 ? -18.994 -3.911 -1.351 1.00 89.94 96 MET A N 1
ATOM 707 C CA . MET A 1 96 ? -20.408 -3.729 -1.696 1.00 89.94 96 MET A CA 1
ATOM 708 C C . MET A 1 96 ? -21.286 -4.873 -1.179 1.00 89.94 96 MET A C 1
ATOM 710 O O . MET A 1 96 ? -22.331 -4.619 -0.582 1.00 89.94 96 MET A O 1
ATOM 714 N N . LEU A 1 97 ? -20.860 -6.120 -1.389 1.00 92.44 97 LEU A N 1
ATOM 715 C CA . LEU A 1 97 ? -21.573 -7.308 -0.923 1.00 92.44 97 LEU A CA 1
ATOM 716 C C . LEU A 1 97 ? -21.567 -7.382 0.604 1.00 92.44 97 LEU A C 1
ATOM 718 O O . LEU A 1 97 ? -22.623 -7.558 1.198 1.00 92.44 97 LEU A O 1
ATOM 722 N N . ALA A 1 98 ? -20.422 -7.133 1.248 1.00 92.38 98 ALA A N 1
ATOM 723 C CA . ALA A 1 98 ? -20.344 -7.080 2.705 1.00 92.38 98 ALA A CA 1
ATOM 724 C C . ALA A 1 98 ? -21.293 -6.021 3.289 1.00 92.38 98 ALA A C 1
ATOM 726 O O . ALA A 1 98 ? -22.009 -6.301 4.247 1.00 92.38 98 ALA A O 1
ATOM 727 N N . ALA A 1 99 ? -21.354 -4.824 2.696 1.00 90.00 99 ALA A N 1
ATOM 728 C CA . ALA A 1 99 ? -22.284 -3.784 3.129 1.00 90.00 99 ALA A CA 1
ATOM 729 C C . ALA A 1 99 ? -23.748 -4.219 2.953 1.00 90.00 99 ALA A C 1
ATOM 731 O O . ALA A 1 99 ? -24.541 -4.055 3.879 1.00 90.00 99 ALA A O 1
ATOM 732 N N . LYS A 1 100 ? -24.090 -4.813 1.802 1.00 90.00 100 LYS A N 1
ATOM 733 C CA . LYS A 1 100 ? -25.439 -5.313 1.499 1.00 90.00 100 LYS A CA 1
ATOM 734 C C . LYS A 1 100 ? -25.887 -6.416 2.466 1.00 90.00 100 LYS A C 1
ATOM 736 O O . LYS A 1 100 ? -27.029 -6.389 2.915 1.00 90.00 100 LYS A O 1
ATOM 741 N N . ASP A 1 101 ? -24.992 -7.338 2.806 1.00 94.44 101 ASP A N 1
ATOM 742 C CA . ASP A 1 101 ? -25.318 -8.532 3.595 1.00 94.44 101 ASP A CA 1
ATOM 743 C C . ASP A 1 101 ? -25.206 -8.301 5.114 1.00 94.44 101 ASP A C 1
ATOM 745 O O . ASP A 1 101 ? -25.722 -9.087 5.904 1.00 94.44 101 ASP A O 1
ATOM 749 N N . SER A 1 102 ? -24.574 -7.205 5.550 1.00 91.69 102 SER A N 1
ATOM 750 C CA . SER A 1 102 ? -24.283 -6.922 6.968 1.00 91.69 102 SER A CA 1
ATOM 751 C C . SER A 1 102 ? -25.498 -6.666 7.872 1.00 91.69 102 SER A C 1
ATOM 753 O O . SER A 1 102 ? -25.318 -6.455 9.071 1.00 91.69 102 SER A O 1
ATOM 755 N N . ALA A 1 103 ? -26.716 -6.595 7.321 1.00 91.06 103 ALA A N 1
ATOM 756 C CA . ALA A 1 103 ? -27.915 -6.055 7.980 1.00 91.06 103 ALA A CA 1
ATOM 757 C C . ALA A 1 103 ? -27.725 -4.645 8.594 1.00 91.06 103 ALA A C 1
ATOM 759 O O . ALA A 1 103 ? -28.612 -4.135 9.284 1.00 91.06 103 ALA A O 1
ATOM 760 N N . ALA A 1 104 ? -26.584 -3.991 8.348 1.00 89.44 104 ALA A N 1
ATOM 761 C CA . ALA A 1 104 ? -26.259 -2.703 8.921 1.00 89.44 104 ALA A CA 1
ATOM 762 C C . ALA A 1 104 ? -27.009 -1.592 8.190 1.00 89.44 104 ALA A C 1
ATOM 764 O O . ALA A 1 104 ? -27.170 -1.593 6.967 1.00 89.44 104 ALA A O 1
ATOM 765 N N . LYS A 1 105 ? -27.416 -0.573 8.946 1.00 88.56 105 LYS A N 1
ATOM 766 C CA . LYS A 1 105 ? -27.945 0.656 8.365 1.00 88.56 105 LYS A CA 1
ATOM 767 C C . LYS A 1 105 ? -26.786 1.551 7.933 1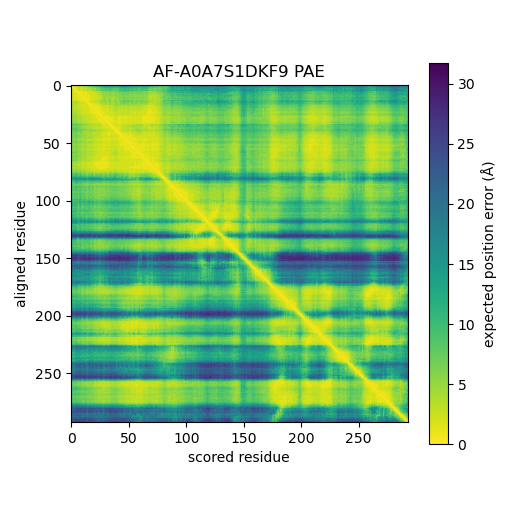.00 88.56 105 LYS A C 1
ATOM 769 O O . LYS A 1 105 ? -26.187 2.245 8.751 1.00 88.56 105 LYS A O 1
ATOM 774 N N . VAL A 1 106 ? -26.474 1.528 6.642 1.00 88.00 106 VAL A N 1
ATOM 775 C CA . VAL A 1 106 ? -25.385 2.328 6.071 1.00 88.00 106 VAL A CA 1
ATOM 776 C C . VAL A 1 106 ? -25.866 3.750 5.780 1.00 88.00 106 VAL A C 1
ATOM 778 O O . VAL A 1 106 ? -26.829 3.963 5.045 1.00 88.00 106 VAL A O 1
ATOM 781 N N . HIS A 1 107 ? -25.169 4.734 6.345 1.00 88.38 107 HIS A N 1
ATOM 782 C CA . HIS A 1 107 ? -25.428 6.156 6.135 1.00 88.38 107 HIS A CA 1
ATOM 783 C C . HIS A 1 107 ? -24.346 6.765 5.234 1.00 88.38 107 HIS A C 1
ATOM 785 O O . HIS A 1 107 ? -23.279 7.152 5.704 1.00 88.38 107 HIS A O 1
ATOM 791 N N . LEU A 1 108 ? -24.618 6.837 3.927 1.00 89.06 108 LEU A N 1
ATOM 792 C CA . LEU A 1 108 ? -23.756 7.529 2.959 1.00 89.06 108 LEU A CA 1
ATOM 793 C C . LEU A 1 108 ? -23.960 9.048 3.029 1.00 89.06 108 LEU A C 1
ATOM 795 O O . LEU A 1 108 ? -24.934 9.518 3.621 1.00 89.06 108 LEU A O 1
ATOM 799 N N . GLU A 1 109 ? -23.030 9.816 2.450 1.00 88.69 109 GLU A N 1
ATOM 800 C CA . GLU A 1 109 ? -23.063 11.293 2.463 1.00 88.69 109 GLU A CA 1
ATOM 801 C C . GLU A 1 109 ? -23.288 11.861 3.877 1.00 88.69 109 GLU A C 1
ATOM 803 O O . GLU A 1 109 ? -24.035 12.817 4.095 1.00 88.69 109 GLU A O 1
ATOM 808 N N . SER A 1 110 ? -22.693 11.186 4.859 1.00 87.88 110 SER A N 1
ATOM 809 C CA . SER A 1 110 ? -22.854 11.466 6.277 1.00 87.88 110 SER A CA 1
ATOM 810 C C . SER A 1 110 ? -21.477 11.559 6.900 1.00 87.88 110 SER A C 1
ATOM 812 O O . SER A 1 110 ? -20.704 10.603 6.883 1.00 87.88 110 SER A O 1
ATOM 814 N N . LYS A 1 111 ? -21.157 12.732 7.428 1.00 85.75 111 LYS A N 1
ATOM 815 C CA . LYS A 1 111 ? -19.882 13.015 8.074 1.00 85.75 111 LYS A CA 1
ATOM 816 C C . LYS A 1 111 ? -20.082 12.956 9.580 1.00 85.75 111 LYS A C 1
ATOM 818 O O . LYS A 1 111 ? -20.911 13.691 10.105 1.00 85.75 111 LYS A O 1
ATOM 823 N N . VAL A 1 112 ? -19.341 12.097 10.274 1.00 85.44 112 VAL A N 1
ATOM 824 C CA . VAL A 1 112 ? -19.267 12.150 11.742 1.00 85.44 112 VAL A CA 1
ATOM 825 C C . VAL A 1 112 ? -18.562 13.449 12.128 1.00 85.44 112 VAL A C 1
ATOM 827 O O . VAL A 1 112 ? -17.598 13.811 11.464 1.00 85.44 112 VAL A O 1
ATOM 830 N N . LEU A 1 113 ? -19.081 14.155 13.134 1.00 82.75 113 LEU A N 1
ATOM 831 C CA . LEU A 1 113 ? -18.546 15.417 13.662 1.00 82.75 113 LEU A CA 1
ATOM 832 C C . LEU A 1 113 ? -17.896 15.234 15.042 1.00 82.75 113 LEU A C 1
ATOM 834 O O . LEU A 1 113 ? -16.871 15.839 15.355 1.00 82.75 113 LEU A O 1
ATOM 838 N N . SER A 1 114 ? -18.499 14.407 15.894 1.00 82.00 114 SER A N 1
ATOM 839 C CA . SER A 1 114 ? -17.999 14.154 17.244 1.00 82.00 114 SER A CA 1
ATOM 840 C C . SER A 1 114 ? -18.447 12.796 17.759 1.00 82.00 114 SER A C 1
ATOM 842 O O . SER A 1 114 ? -19.486 12.271 17.347 1.00 82.00 114 SER A O 1
ATOM 844 N N . VAL A 1 115 ? -17.653 12.248 18.678 1.00 83.25 115 VAL A N 1
ATOM 845 C CA . VAL A 1 115 ? -17.954 11.032 19.434 1.00 83.25 115 VAL A CA 1
ATOM 846 C C . VAL A 1 115 ? -17.644 11.323 20.899 1.00 83.25 115 VAL A C 1
ATOM 848 O O . VAL A 1 115 ? -16.484 11.481 21.279 1.00 83.25 115 VAL A O 1
ATOM 851 N N . THR A 1 116 ? -18.685 11.397 21.724 1.00 81.81 116 THR A N 1
ATOM 852 C CA . THR A 1 116 ? -18.585 11.865 23.111 1.00 81.81 116 THR A CA 1
ATOM 853 C C . THR A 1 116 ? -19.199 10.854 24.072 1.00 81.81 116 THR A C 1
ATOM 855 O O . THR A 1 116 ? -20.322 10.400 23.872 1.00 81.81 116 THR A O 1
ATOM 858 N N . ALA A 1 117 ? -18.487 10.518 25.147 1.00 81.75 117 ALA A N 1
ATOM 859 C CA . ALA A 1 117 ? -19.031 9.684 26.215 1.00 81.75 117 ALA A CA 1
ATOM 860 C C . ALA A 1 117 ? -20.023 10.486 27.081 1.00 81.75 117 ALA A C 1
ATOM 862 O O . ALA A 1 117 ? -19.702 11.575 27.559 1.00 81.75 117 ALA A O 1
ATOM 863 N N . LYS A 1 118 ? -21.222 9.945 27.313 1.00 80.88 118 LYS A N 1
ATOM 864 C CA . LYS A 1 118 ? -22.292 10.565 28.107 1.00 80.88 118 LYS A CA 1
ATOM 865 C C . LYS A 1 118 ? -23.085 9.490 28.847 1.00 80.88 118 LYS A C 1
ATOM 867 O O . LYS A 1 118 ? -23.757 8.669 28.230 1.00 80.88 118 LYS A O 1
ATOM 872 N N . GLY A 1 119 ? -22.995 9.482 30.179 1.00 80.06 119 GLY A N 1
ATOM 873 C CA . GLY A 1 119 ? -23.780 8.576 31.031 1.00 80.06 119 GLY A CA 1
ATOM 874 C C . GLY A 1 119 ? -23.556 7.081 30.759 1.00 80.06 119 GLY A C 1
ATOM 875 O O . GLY A 1 119 ? -24.514 6.318 30.770 1.00 80.06 119 GLY A O 1
ATOM 876 N N . GLY A 1 120 ? -22.318 6.668 30.461 1.00 83.50 120 GLY A N 1
ATOM 877 C CA . GLY A 1 120 ? -21.979 5.269 30.151 1.00 83.50 120 GLY A CA 1
ATOM 878 C C . GLY A 1 120 ? -22.290 4.828 28.715 1.00 83.50 120 GLY A C 1
ATOM 879 O O . GLY A 1 120 ? -22.083 3.666 28.384 1.00 83.50 120 GLY A O 1
ATOM 880 N N . ARG A 1 121 ? -22.756 5.746 27.861 1.00 89.56 121 ARG A N 1
ATOM 881 C CA . ARG A 1 121 ? -22.981 5.539 26.424 1.00 89.56 121 ARG A CA 1
ATOM 882 C C . ARG A 1 121 ? -22.185 6.542 25.592 1.00 89.56 121 ARG A C 1
ATOM 884 O O . ARG A 1 121 ? -21.546 7.440 26.135 1.00 89.56 121 ARG A O 1
ATOM 891 N N . TRP A 1 122 ? -22.253 6.404 24.275 1.00 86.62 122 TRP A N 1
ATOM 892 C CA . TRP A 1 122 ? -21.580 7.251 23.299 1.00 86.62 122 TRP A CA 1
ATOM 893 C C . TRP A 1 122 ? -22.590 8.024 22.458 1.00 86.62 122 TRP A C 1
ATOM 895 O O . TRP A 1 122 ? -23.412 7.433 21.766 1.00 86.62 122 TRP A O 1
ATOM 905 N N . GLU A 1 123 ? -22.511 9.346 22.498 1.00 88.69 123 GLU A N 1
ATOM 906 C CA . GLU A 1 123 ? -23.239 10.250 21.614 1.00 88.69 123 GLU A CA 1
ATOM 907 C C . GLU A 1 123 ? -22.385 10.504 20.364 1.00 88.69 123 GLU A C 1
ATOM 909 O O . GLU A 1 123 ? -21.238 10.945 20.459 1.00 88.69 123 GLU A O 1
ATOM 914 N N . VAL A 1 124 ? -22.931 10.196 19.188 1.00 87.81 124 VAL A N 1
ATOM 915 C CA . VAL A 1 124 ? -22.286 10.402 17.888 1.00 87.81 124 VAL A CA 1
ATOM 916 C C . VAL A 1 124 ? -23.074 11.451 17.127 1.00 87.81 124 VAL A C 1
ATOM 918 O O . VAL A 1 124 ? -24.249 11.245 16.819 1.00 87.81 124 VAL A O 1
ATOM 921 N N . LYS A 1 125 ? -22.424 12.565 16.797 1.00 87.38 125 LYS A N 1
ATOM 922 C CA . LYS A 1 125 ? -23.028 13.633 15.995 1.00 87.38 125 LYS A CA 1
ATOM 923 C C . LYS A 1 125 ? -22.622 13.483 14.544 1.00 87.38 125 LYS A C 1
ATOM 925 O O . LYS A 1 125 ? -21.460 13.201 14.249 1.00 87.38 125 LYS A O 1
ATOM 930 N N . THR A 1 126 ? -23.568 13.679 13.636 1.00 87.75 126 THR A N 1
ATOM 931 C CA . THR A 1 126 ? -23.344 13.561 12.195 1.00 87.75 126 THR A CA 1
ATOM 932 C C . THR A 1 126 ? -23.940 14.742 11.439 1.00 87.75 126 THR A C 1
ATOM 934 O O . THR A 1 126 ? -24.903 15.369 11.873 1.00 87.75 126 THR A O 1
ATOM 937 N N . GLN A 1 127 ? -23.354 15.049 10.288 1.00 86.38 127 GLN A N 1
ATOM 938 C CA . GLN A 1 127 ? -23.840 16.037 9.336 1.00 86.38 127 GLN A CA 1
ATOM 939 C C . GLN A 1 127 ? -24.140 15.353 8.005 1.00 86.38 127 GLN A C 1
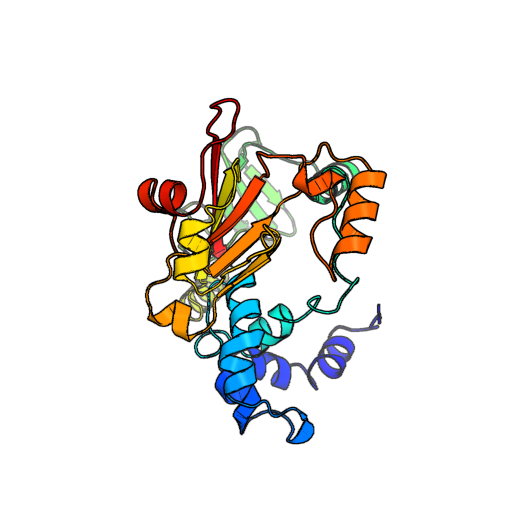ATOM 941 O O . GLN A 1 127 ? -23.314 14.585 7.512 1.00 86.38 127 GLN A O 1
ATOM 946 N N . GLY A 1 128 ? -25.284 15.673 7.400 1.00 84.62 128 GLY A N 1
ATOM 947 C CA . GLY A 1 128 ? -25.673 15.179 6.079 1.00 84.62 128 GLY A CA 1
ATOM 948 C C . GLY A 1 128 ? -26.972 14.380 6.107 1.00 84.62 128 GLY A C 1
ATOM 949 O O . GLY A 1 128 ? -27.879 14.681 6.882 1.00 84.62 128 GLY A O 1
ATOM 950 N N . LYS A 1 129 ? -27.081 13.379 5.226 1.00 80.38 129 LYS A N 1
ATOM 951 C CA . LYS A 1 129 ? -28.309 12.575 5.062 1.00 80.38 129 LYS A CA 1
ATOM 952 C C . LYS A 1 129 ? -28.530 11.565 6.198 1.00 80.38 129 LYS A C 1
ATOM 954 O O . LYS A 1 129 ? -29.653 11.107 6.418 1.00 80.38 129 LYS A O 1
ATOM 959 N N . GLY A 1 130 ? -27.477 11.217 6.931 1.00 66.62 130 GLY A N 1
ATOM 960 C CA . GLY A 1 130 ? -27.536 10.515 8.208 1.00 66.62 130 GLY A CA 1
ATOM 961 C C . GLY A 1 130 ? -28.001 11.481 9.289 1.00 66.62 130 GLY A C 1
ATOM 962 O O . GLY A 1 130 ? -27.463 12.573 9.426 1.00 66.62 130 GLY A O 1
ATOM 963 N N . LYS A 1 131 ? -29.063 11.125 10.012 1.00 63.56 131 LYS A N 1
ATOM 964 C CA . LYS A 1 131 ? -29.721 12.036 10.952 1.00 63.56 131 LYS A CA 1
ATOM 965 C C . LYS A 1 131 ? -28.782 12.430 12.102 1.00 63.56 131 LYS A C 1
ATOM 967 O O . LYS A 1 131 ? -28.481 11.594 12.943 1.00 63.56 131 LYS A O 1
ATOM 972 N N . GLY A 1 132 ? -28.432 13.718 12.135 1.00 65.81 132 GLY A N 1
ATOM 973 C CA . GLY A 1 132 ? -28.151 14.586 13.288 1.00 65.81 132 GLY A CA 1
ATOM 974 C C . GLY A 1 132 ? -27.306 14.017 14.423 1.00 65.81 132 GLY A C 1
ATOM 975 O O . GLY A 1 132 ? -26.148 14.390 14.564 1.00 65.81 132 GLY A O 1
ATOM 976 N N . GLU A 1 133 ? -27.883 13.163 15.266 1.00 71.25 133 GLU A N 1
ATOM 977 C CA . GLU A 1 133 ? -27.256 12.650 16.485 1.00 71.25 133 GLU A CA 1
ATOM 978 C C . GLU A 1 133 ? -27.817 11.256 16.823 1.00 71.25 133 GLU A C 1
ATOM 980 O O . GLU A 1 133 ? -29.007 10.993 16.629 1.00 71.25 133 GLU A O 1
ATOM 985 N N . GLY A 1 134 ? -26.969 10.357 17.327 1.00 85.56 134 GLY A N 1
ATOM 986 C CA . GLY A 1 134 ? -27.356 9.023 17.796 1.00 85.56 134 GLY A CA 1
ATOM 987 C C . GLY A 1 134 ? -26.625 8.638 19.079 1.00 85.56 134 GLY A C 1
ATOM 988 O O . GLY A 1 134 ? -25.508 9.092 19.312 1.00 85.56 134 GLY A O 1
ATOM 989 N N . VAL A 1 135 ? -27.253 7.804 19.910 1.00 90.44 135 VAL A N 1
ATOM 990 C CA . VAL A 1 135 ? -26.666 7.297 21.160 1.00 90.44 135 VAL A CA 1
ATOM 991 C C . VAL A 1 135 ? -26.451 5.792 21.040 1.00 90.44 135 VAL A C 1
ATOM 993 O O . VAL A 1 135 ? -27.370 5.067 20.666 1.00 90.44 135 VAL A O 1
ATOM 996 N N . PHE A 1 136 ? -25.247 5.333 21.369 1.00 91.25 136 PHE A N 1
ATOM 997 C CA . PHE A 1 136 ? -24.797 3.958 21.172 1.00 91.25 136 PHE A CA 1
ATOM 998 C C . PHE A 1 136 ? -24.120 3.420 22.431 1.00 91.25 136 PHE A C 1
ATOM 1000 O O . PHE A 1 136 ? -23.454 4.164 23.148 1.00 91.25 136 PHE A O 1
ATOM 1007 N N . ASP A 1 137 ? -24.234 2.120 22.689 1.00 93.81 137 ASP A N 1
ATOM 1008 C CA . ASP A 1 137 ? -23.515 1.484 23.801 1.00 93.81 137 ASP A CA 1
ATOM 1009 C C . ASP A 1 137 ? -22.016 1.298 23.482 1.00 93.81 137 ASP A C 1
ATOM 1011 O O . ASP A 1 137 ? -21.179 1.309 24.381 1.00 93.81 137 ASP A O 1
ATOM 1015 N N . ALA A 1 138 ? -21.654 1.204 22.195 1.00 89.75 138 ALA A N 1
ATOM 1016 C CA . ALA A 1 138 ? -20.273 1.110 21.723 1.00 89.75 138 ALA A CA 1
ATOM 1017 C C . ALA A 1 138 ? -20.068 1.859 20.396 1.00 89.75 138 ALA A C 1
ATOM 1019 O O . ALA A 1 138 ? -20.977 1.933 19.569 1.00 89.75 138 ALA A O 1
ATOM 1020 N N . VAL A 1 139 ? -18.852 2.372 20.177 1.00 86.94 139 VAL A N 1
ATOM 1021 C CA . VAL A 1 139 ? -18.435 3.016 18.922 1.00 86.94 139 VAL A CA 1
ATOM 1022 C C . VAL A 1 139 ? -17.113 2.419 18.456 1.00 86.94 139 VAL A C 1
ATOM 1024 O O . VAL A 1 139 ? -16.147 2.356 19.214 1.00 86.94 139 VAL A O 1
ATOM 1027 N N . VAL A 1 140 ? -17.067 2.005 17.190 1.00 87.69 140 VAL A N 1
ATOM 1028 C CA . VAL A 1 140 ? -15.849 1.533 16.521 1.00 87.69 140 VAL A CA 1
ATOM 1029 C C . VAL A 1 140 ? -15.389 2.607 15.543 1.00 87.69 140 VAL A C 1
ATOM 1031 O O . VAL A 1 140 ? -16.138 3.003 14.652 1.00 87.69 140 VAL A O 1
ATOM 1034 N N . ILE A 1 141 ? -14.152 3.079 15.702 1.00 81.06 141 ILE A N 1
ATOM 1035 C CA . ILE A 1 141 ? -13.565 4.096 14.827 1.00 81.06 141 ILE A CA 1
ATOM 1036 C C . ILE A 1 141 ? -12.681 3.399 13.792 1.00 81.06 141 ILE A C 1
ATOM 1038 O O . ILE A 1 141 ? -11.602 2.917 14.118 1.00 81.06 141 ILE A O 1
ATOM 1042 N N . ALA A 1 142 ? -13.143 3.375 12.542 1.00 84.88 142 ALA A N 1
ATOM 1043 C CA . ALA A 1 142 ? -12.401 2.862 11.384 1.00 84.88 142 ALA A CA 1
ATOM 1044 C C . ALA A 1 142 ? -11.901 3.993 10.457 1.00 84.88 142 ALA A C 1
ATOM 1046 O O . ALA A 1 142 ? -11.659 3.778 9.272 1.00 84.88 142 ALA A O 1
ATOM 1047 N N . TYR A 1 143 ? -11.798 5.216 10.985 1.00 77.81 143 TYR A N 1
ATOM 1048 C CA . TYR A 1 143 ? -11.321 6.395 10.261 1.00 77.81 143 TYR A CA 1
ATOM 1049 C C . TYR A 1 143 ? -9.809 6.592 10.487 1.00 77.81 143 TYR A C 1
ATOM 1051 O O . TYR A 1 143 ? -9.364 6.418 11.625 1.00 77.81 143 TYR A O 1
ATOM 1059 N N . PRO A 1 144 ? -9.016 6.985 9.469 1.00 70.75 144 PRO A N 1
ATOM 1060 C CA . PRO A 1 144 ? -7.594 7.284 9.646 1.00 70.75 144 PRO A CA 1
ATOM 1061 C C . PRO A 1 144 ? -7.380 8.401 10.677 1.00 70.75 144 PRO A C 1
ATOM 1063 O O . PRO A 1 144 ? -7.856 9.519 10.507 1.00 70.75 144 PRO A O 1
ATOM 1066 N N . LEU A 1 145 ? -6.673 8.105 11.768 1.00 68.31 145 LEU A N 1
ATOM 1067 C CA . LEU A 1 145 ? -6.494 9.044 12.884 1.00 68.31 145 LEU A CA 1
ATOM 1068 C C . LEU A 1 145 ? -5.306 10.010 12.702 1.00 68.31 145 LEU A C 1
ATOM 1070 O O . LEU A 1 145 ? -5.141 10.934 13.500 1.00 68.31 145 LEU A O 1
ATOM 1074 N N . GLU A 1 146 ? -4.482 9.809 11.671 1.00 61.25 146 GLU A N 1
ATOM 1075 C CA . GLU A 1 146 ? -3.301 10.624 11.362 1.00 61.25 146 GLU A CA 1
ATOM 1076 C C . GLU A 1 146 ? -3.567 11.683 10.280 1.00 61.25 146 GLU A C 1
ATOM 1078 O O . GLU A 1 146 ? -4.512 11.576 9.505 1.00 61.25 146 GLU A O 1
ATOM 1083 N N . GLY A 1 147 ? -2.730 12.728 10.235 1.00 52.88 147 GLY A N 1
ATOM 1084 C CA . GLY A 1 147 ? -2.899 13.882 9.331 1.00 52.88 147 GLY A CA 1
ATOM 1085 C C . GLY A 1 147 ? -3.818 14.981 9.874 1.00 52.88 147 GLY A C 1
ATOM 1086 O O . GLY A 1 147 ? -4.069 15.976 9.198 1.00 52.88 147 GLY A O 1
ATOM 1087 N N . GLY A 1 148 ? -4.281 14.813 11.116 1.00 46.94 148 GLY A N 1
ATOM 1088 C CA . GLY A 1 148 ? -5.393 15.572 11.661 1.00 46.94 148 GLY A CA 1
ATOM 1089 C C . GLY A 1 148 ? -6.703 15.058 11.073 1.00 46.94 148 GLY A C 1
ATOM 1090 O O . GLY A 1 148 ? -6.824 14.773 9.884 1.00 46.94 148 GLY A O 1
ATOM 1091 N N . THR A 1 149 ? -7.744 14.998 11.897 1.00 43.84 149 THR A N 1
ATOM 1092 C CA . THR A 1 149 ? -9.080 15.221 11.341 1.00 43.84 149 THR A CA 1
ATOM 1093 C C . THR A 1 149 ? -8.980 16.488 10.485 1.00 43.84 149 THR A C 1
ATOM 1095 O O . THR A 1 149 ? -8.325 17.416 10.956 1.00 43.84 149 THR A O 1
ATOM 1098 N N . PRO A 1 150 ? -9.526 16.557 9.256 1.00 41.78 150 PRO A N 1
ATOM 1099 C CA . PRO A 1 150 ? -9.546 17.796 8.482 1.00 41.78 150 PRO A CA 1
ATOM 1100 C C . PRO A 1 150 ? -10.130 18.911 9.352 1.00 41.78 150 PRO A C 1
ATOM 1102 O O . PRO A 1 150 ? -11.341 18.995 9.489 1.00 41.78 150 PRO A O 1
ATOM 1105 N N . SER A 1 151 ? -9.279 19.659 10.049 1.00 41.78 151 SER A N 1
ATOM 1106 C CA . SER A 1 151 ? -9.608 20.612 11.108 1.00 41.78 151 SER A CA 1
ATOM 1107 C C . SER A 1 151 ? -10.967 20.360 11.799 1.00 41.78 151 SER A C 1
ATOM 1109 O O . SER A 1 151 ? -11.955 21.006 11.467 1.00 41.78 151 SER A O 1
ATOM 1111 N N . GLY A 1 152 ? -11.053 19.412 12.746 1.00 48.34 152 GLY A N 1
ATOM 1112 C CA . GLY A 1 152 ? -12.225 19.311 13.641 1.00 48.34 152 GLY A CA 1
ATOM 1113 C C . GLY A 1 152 ? -13.368 18.371 13.222 1.00 48.34 152 GLY A C 1
ATOM 1114 O O . GLY A 1 152 ? -14.495 18.560 13.663 1.00 48.34 152 GLY A O 1
ATOM 1115 N N . VAL A 1 153 ? -13.106 17.351 12.395 1.00 52.31 153 VAL A N 1
ATOM 1116 C CA . VAL A 1 153 ? -14.131 16.362 11.968 1.00 52.31 153 VAL A CA 1
ATOM 1117 C C . VAL A 1 153 ? -14.492 15.331 13.038 1.00 52.31 153 VAL A C 1
ATOM 1119 O O . VAL A 1 153 ? -15.573 14.772 12.992 1.00 52.31 153 VAL A O 1
ATOM 1122 N N . LEU A 1 154 ? -13.610 15.029 13.985 1.00 58.88 154 LEU A N 1
ATOM 1123 C CA . LEU A 1 154 ? -13.896 14.038 15.021 1.00 58.88 154 LEU A CA 1
ATOM 1124 C C . LEU A 1 154 ? -13.395 14.573 16.353 1.00 58.88 154 LEU A C 1
ATOM 1126 O O . LEU A 1 154 ? -12.220 14.418 16.692 1.00 58.88 154 LEU A O 1
ATOM 1130 N N . ASP A 1 155 ? -14.277 15.246 17.086 1.00 63.66 155 ASP A N 1
ATOM 1131 C CA . ASP A 1 155 ? -14.008 15.560 18.485 1.00 63.66 155 ASP A CA 1
ATOM 1132 C C . ASP A 1 155 ? -14.124 14.279 19.322 1.00 63.66 155 ASP A C 1
ATOM 1134 O O . ASP A 1 155 ? -15.218 13.753 19.536 1.00 63.66 155 ASP A O 1
ATOM 1138 N N . LEU A 1 156 ? -12.969 13.760 19.745 1.00 65.75 156 LEU A N 1
ATOM 1139 C CA . LEU A 1 156 ? -12.832 12.700 20.741 1.00 65.75 156 LEU A CA 1
ATOM 1140 C C . LEU A 1 156 ? -12.686 13.370 22.107 1.00 65.75 156 LEU A C 1
ATOM 1142 O O . LEU A 1 156 ? -11.603 13.385 22.694 1.00 65.75 156 LEU A O 1
ATOM 1146 N N . SER A 1 157 ? -13.764 13.996 22.571 1.00 55.84 157 SER A N 1
ATOM 1147 C CA . SER A 1 157 ? -13.754 14.933 23.701 1.00 55.84 157 SER A CA 1
ATOM 1148 C C . SER A 1 157 ? -13.384 14.296 25.050 1.00 55.84 157 SER A C 1
ATOM 1150 O O . SER A 1 157 ? -13.180 15.001 26.038 1.00 55.84 157 SER A O 1
ATOM 1152 N N . GLU A 1 158 ? -13.245 12.969 25.119 1.00 63.38 158 GLU A N 1
ATOM 1153 C CA . GLU A 1 158 ? -12.669 12.303 26.280 1.00 63.38 158 GLU A CA 1
ATOM 1154 C C . GLU A 1 158 ? -11.144 12.506 26.311 1.00 63.38 158 GLU A C 1
ATOM 1156 O O . GLU A 1 158 ? -10.409 12.061 25.423 1.00 63.38 158 GLU A O 1
ATOM 1161 N N . ALA A 1 159 ? -10.643 13.139 27.375 1.00 56.19 159 ALA A N 1
ATOM 1162 C CA . ALA A 1 159 ? -9.223 13.459 27.539 1.00 56.19 159 ALA A CA 1
ATOM 1163 C C . ALA A 1 159 ? -8.293 12.240 27.347 1.00 56.19 159 ALA A C 1
ATOM 1165 O O . ALA A 1 159 ? -7.200 12.372 26.792 1.00 56.19 159 ALA A O 1
ATOM 1166 N N . ASN A 1 160 ? -8.744 11.043 27.742 1.00 57.28 160 ASN A N 1
ATOM 1167 C CA . ASN A 1 160 ? -7.992 9.797 27.589 1.00 57.28 160 ASN A CA 1
ATOM 1168 C C . ASN A 1 160 ? -7.902 9.316 26.133 1.00 57.28 160 ASN A C 1
ATOM 1170 O O . ASN A 1 160 ? -6.846 8.831 25.723 1.00 57.28 160 ASN A O 1
ATOM 1174 N N . LEU A 1 161 ? -8.967 9.468 25.339 1.00 63.12 161 LEU A N 1
ATOM 1175 C CA . LEU A 1 161 ? -8.962 9.133 23.912 1.00 63.12 161 LEU A CA 1
ATOM 1176 C C . LEU A 1 161 ? -8.106 10.127 23.132 1.00 63.12 161 LEU A C 1
ATOM 1178 O O . LEU A 1 161 ? -7.225 9.713 22.380 1.00 63.12 161 LEU A O 1
ATOM 1182 N N . LYS A 1 162 ? -8.276 11.429 23.385 1.00 64.50 162 LYS A N 1
ATOM 1183 C CA . LYS A 1 162 ? -7.461 12.480 22.764 1.00 64.50 162 LYS A CA 1
ATOM 1184 C C . LYS A 1 162 ? -5.969 12.294 23.043 1.00 64.50 162 LYS A C 1
ATOM 1186 O O . LYS A 1 162 ? -5.158 12.436 22.130 1.00 64.50 162 LYS A O 1
ATOM 1191 N N . LYS A 1 163 ? -5.602 11.924 24.276 1.00 65.25 163 LYS A N 1
ATOM 1192 C CA . LYS A 1 163 ? -4.217 11.602 24.644 1.00 65.25 163 LYS A CA 1
ATOM 1193 C C . LYS A 1 163 ? -3.710 10.359 23.911 1.00 65.25 163 LYS A C 1
ATOM 1195 O O . LYS A 1 163 ? -2.672 10.437 23.270 1.00 65.25 163 LYS A O 1
ATOM 1200 N N . LYS A 1 164 ? -4.448 9.242 23.930 1.00 65.81 164 LYS A N 1
ATOM 1201 C CA . LYS A 1 164 ? -4.037 7.994 23.257 1.00 65.81 164 LYS A CA 1
ATOM 1202 C C . LYS A 1 164 ? -3.868 8.164 21.744 1.00 65.81 164 LYS A C 1
ATOM 1204 O O . LYS A 1 164 ? -2.880 7.686 21.190 1.00 65.81 164 LYS A O 1
ATOM 1209 N N . VAL A 1 165 ? -4.798 8.864 21.091 1.00 65.38 165 VAL A N 1
ATOM 1210 C CA . VAL A 1 165 ? -4.729 9.167 19.653 1.00 65.38 165 VAL A CA 1
ATOM 1211 C C . VAL A 1 165 ? -3.608 10.157 19.354 1.00 65.38 165 VAL A C 1
ATOM 1213 O O . VAL A 1 165 ? -2.840 9.942 18.423 1.00 65.38 165 VAL A O 1
ATOM 1216 N N . GLY A 1 166 ? -3.451 11.200 20.173 1.00 64.62 166 GLY A N 1
ATOM 1217 C CA . GLY A 1 166 ? -2.351 12.153 20.042 1.00 64.62 166 GLY A CA 1
ATOM 1218 C C . GLY A 1 166 ? -0.980 11.498 20.210 1.00 64.62 166 GLY A C 1
ATOM 1219 O O . GLY A 1 166 ? -0.070 11.775 19.437 1.00 64.62 166 GLY A O 1
ATOM 1220 N N . ASP A 1 167 ? -0.830 10.590 21.173 1.00 65.94 167 ASP A N 1
ATOM 1221 C CA . ASP A 1 167 ? 0.404 9.835 21.384 1.00 65.94 167 ASP A CA 1
ATOM 1222 C C . ASP A 1 167 ? 0.659 8.855 20.232 1.00 65.94 167 ASP A C 1
ATOM 1224 O O . ASP A 1 167 ? 1.807 8.636 19.860 1.00 65.94 167 ASP A O 1
ATOM 1228 N N . PHE A 1 168 ? -0.381 8.256 19.643 1.00 65.06 168 PHE A N 1
ATOM 1229 C CA . PHE A 1 168 ? -0.256 7.436 18.433 1.00 65.06 168 PHE A CA 1
ATOM 1230 C C . PHE A 1 168 ? 0.219 8.271 17.231 1.00 65.06 168 PHE A C 1
ATOM 1232 O O . PHE A 1 168 ? 1.284 7.991 16.687 1.00 65.06 168 PHE A O 1
ATOM 1239 N N . ALA A 1 169 ? -0.485 9.359 16.910 1.00 62.44 169 ALA A N 1
ATOM 1240 C CA . ALA A 1 169 ? -0.182 10.230 15.772 1.00 62.44 169 ALA A CA 1
ATOM 1241 C C . ALA A 1 169 ? 1.168 10.966 15.890 1.00 62.44 169 ALA A C 1
ATOM 1243 O O . ALA A 1 169 ? 1.750 11.375 14.893 1.00 62.44 169 ALA A O 1
ATOM 1244 N N . LYS A 1 170 ? 1.694 11.155 17.109 1.00 64.25 170 LYS A N 1
ATOM 1245 C CA . LYS A 1 170 ? 3.056 11.678 17.324 1.00 64.25 170 LYS A CA 1
ATOM 1246 C C . LYS A 1 170 ? 4.139 10.626 17.094 1.00 64.25 170 LYS A C 1
ATOM 1248 O O . LYS A 1 170 ? 5.264 10.983 16.753 1.00 64.25 170 LYS A O 1
ATOM 1253 N N . ARG A 1 171 ? 3.829 9.350 17.341 1.00 61.66 171 ARG A N 1
ATOM 1254 C CA . ARG A 1 171 ? 4.792 8.239 17.279 1.00 61.66 171 ARG A CA 1
ATOM 1255 C C . ARG A 1 171 ? 4.986 7.693 15.871 1.00 61.66 171 ARG A C 1
ATOM 1257 O O . ARG A 1 171 ? 5.999 7.041 15.628 1.00 61.66 171 ARG A O 1
ATOM 1264 N N . LYS A 1 172 ? 4.048 7.930 14.956 1.00 61.12 172 LYS A N 1
ATOM 1265 C CA . LYS A 1 172 ? 4.114 7.441 13.581 1.00 61.12 172 LYS A CA 1
ATOM 1266 C C . LYS A 1 172 ? 3.730 8.583 12.641 1.00 61.12 172 LYS A C 1
ATOM 1268 O O . LYS A 1 172 ? 2.743 9.267 12.856 1.00 61.12 172 LYS A O 1
ATOM 1273 N N . LYS A 1 173 ? 4.589 8.843 11.654 1.00 63.69 173 LYS A N 1
ATOM 1274 C CA . LYS A 1 173 ? 4.210 9.581 10.452 1.00 63.69 173 LYS A CA 1
ATOM 1275 C C . LYS A 1 173 ? 3.922 8.513 9.415 1.00 63.69 173 LYS A C 1
ATOM 1277 O O . LYS A 1 173 ? 4.868 7.958 8.858 1.00 63.69 173 LYS A O 1
ATOM 1282 N N . LEU A 1 174 ? 2.653 8.177 9.235 1.00 67.69 174 LEU A N 1
ATOM 1283 C CA . LEU A 1 174 ? 2.233 7.343 8.121 1.00 67.69 174 LEU A CA 1
ATOM 1284 C C . LEU A 1 174 ? 2.632 8.006 6.797 1.00 67.69 174 LEU A C 1
ATOM 1286 O O . LEU A 1 174 ? 2.612 9.236 6.654 1.00 67.69 174 LEU A O 1
ATOM 1290 N N . HIS A 1 175 ? 3.074 7.185 5.850 1.00 75.94 175 HIS A N 1
ATOM 1291 C CA . HIS A 1 175 ? 3.531 7.654 4.547 1.00 75.94 175 HIS A CA 1
ATOM 1292 C C . HIS A 1 175 ? 2.336 7.734 3.605 1.00 75.94 175 HIS A C 1
ATOM 1294 O O . HIS A 1 175 ? 1.484 6.846 3.569 1.00 75.94 175 HIS A O 1
ATOM 1300 N N . VAL A 1 176 ? 2.261 8.800 2.812 1.00 80.00 176 VAL A N 1
ATOM 1301 C CA . VAL A 1 176 ? 1.217 8.915 1.791 1.00 80.00 176 VAL A CA 1
ATOM 1302 C C . VAL A 1 176 ? 1.763 8.369 0.486 1.00 80.00 176 VAL A C 1
ATOM 1304 O O . VAL A 1 176 ? 2.738 8.887 -0.057 1.00 80.00 176 VAL A O 1
ATOM 1307 N N . THR A 1 177 ? 1.090 7.350 -0.040 1.00 84.12 177 THR A N 1
ATOM 1308 C CA . THR A 1 177 ? 1.366 6.832 -1.378 1.00 84.12 177 THR A CA 1
ATOM 1309 C C . THR A 1 177 ? 0.239 7.247 -2.314 1.00 84.12 177 THR A C 1
ATOM 1311 O O . THR A 1 177 ? -0.947 7.144 -1.993 1.00 84.12 177 THR A O 1
ATOM 1314 N N . TYR A 1 178 ? 0.606 7.712 -3.502 1.00 89.50 178 TYR A N 1
ATOM 1315 C CA . TYR A 1 178 ? -0.333 8.073 -4.552 1.00 89.50 178 TYR A CA 1
ATOM 1316 C C . TYR A 1 178 ? -0.398 6.955 -5.575 1.00 89.50 178 TYR A C 1
ATOM 1318 O O . TYR A 1 178 ? 0.631 6.511 -6.075 1.00 89.50 178 TYR A O 1
ATOM 1326 N N . ALA A 1 179 ? -1.608 6.526 -5.914 1.00 91.69 179 ALA A N 1
ATOM 1327 C CA . ALA A 1 179 ? -1.868 5.709 -7.086 1.00 91.69 179 ALA A CA 1
ATOM 1328 C C . ALA A 1 179 ? -2.414 6.611 -8.196 1.00 91.69 179 ALA A C 1
ATOM 1330 O O . ALA A 1 179 ? -3.474 7.221 -8.053 1.00 91.69 179 ALA A O 1
ATOM 1331 N N . THR A 1 180 ? -1.689 6.690 -9.306 1.00 92.00 180 THR A N 1
ATOM 1332 C CA . THR A 1 180 ? -2.162 7.320 -10.537 1.00 92.00 180 THR A CA 1
ATOM 1333 C C . THR A 1 180 ? -2.583 6.231 -11.512 1.00 92.00 180 THR A C 1
ATOM 1335 O O . THR A 1 180 ? -1.768 5.380 -11.855 1.00 92.00 180 THR A O 1
ATOM 1338 N N . PHE A 1 181 ? -3.827 6.267 -11.978 1.00 89.88 181 PHE A N 1
ATOM 1339 C CA . PHE A 1 181 ? -4.294 5.404 -13.060 1.00 89.88 181 PHE A CA 1
ATOM 1340 C C . PHE A 1 181 ? -4.209 6.159 -14.386 1.00 89.88 181 PHE A C 1
ATOM 1342 O O . PHE A 1 181 ? -4.676 7.297 -14.468 1.00 89.88 181 PHE A O 1
ATOM 1349 N N . VAL A 1 182 ? -3.587 5.543 -15.390 1.00 88.44 182 VAL A N 1
ATOM 1350 C CA . VAL A 1 182 ? -3.343 6.125 -16.716 1.00 88.44 182 VAL A CA 1
ATOM 1351 C C . VAL A 1 182 ? -3.763 5.122 -17.778 1.00 88.44 182 VAL A C 1
ATOM 1353 O O . VAL A 1 182 ? -3.286 3.992 -17.767 1.00 88.44 182 VAL A O 1
ATOM 1356 N N . ARG A 1 183 ? -4.630 5.522 -18.709 1.00 86.25 183 ARG A N 1
ATOM 1357 C CA . ARG A 1 183 ? -4.879 4.741 -19.927 1.00 86.25 183 ARG A CA 1
ATOM 1358 C C . ARG A 1 183 ? -3.856 5.137 -20.993 1.00 86.25 183 ARG A C 1
ATOM 1360 O O . ARG A 1 183 ? -3.726 6.323 -21.280 1.00 86.25 183 ARG A O 1
ATOM 1367 N N . GLY A 1 184 ? -3.146 4.171 -21.568 1.00 85.31 184 GLY A N 1
ATOM 1368 C CA . GLY A 1 184 ? -2.163 4.425 -22.623 1.00 85.31 184 GLY A CA 1
ATOM 1369 C C . GLY A 1 184 ? -1.176 3.281 -22.827 1.00 85.31 184 GLY A C 1
ATOM 1370 O O . GLY A 1 184 ? -1.273 2.219 -22.206 1.00 85.31 184 GLY A O 1
ATOM 1371 N N . THR A 1 185 ? -0.194 3.513 -23.691 1.00 83.88 185 THR A N 1
ATOM 1372 C CA . THR A 1 185 ? 0.905 2.573 -23.943 1.00 83.88 185 THR A CA 1
ATOM 1373 C C . THR A 1 185 ? 2.151 3.047 -23.205 1.00 83.88 185 THR A C 1
ATOM 1375 O O . THR A 1 185 ? 2.476 4.229 -23.265 1.00 83.88 185 THR A O 1
ATOM 1378 N N . LEU A 1 186 ? 2.863 2.155 -22.507 1.00 84.00 186 LEU A N 1
ATOM 1379 C CA . LEU A 1 186 ? 4.156 2.517 -21.918 1.00 84.00 186 LEU A CA 1
ATOM 1380 C C . LEU A 1 186 ? 5.127 2.969 -23.010 1.00 84.00 186 LEU A C 1
ATOM 1382 O O . LEU A 1 186 ? 5.290 2.288 -24.023 1.00 84.00 186 LEU A O 1
ATOM 1386 N N . ASN A 1 187 ? 5.782 4.102 -22.782 1.00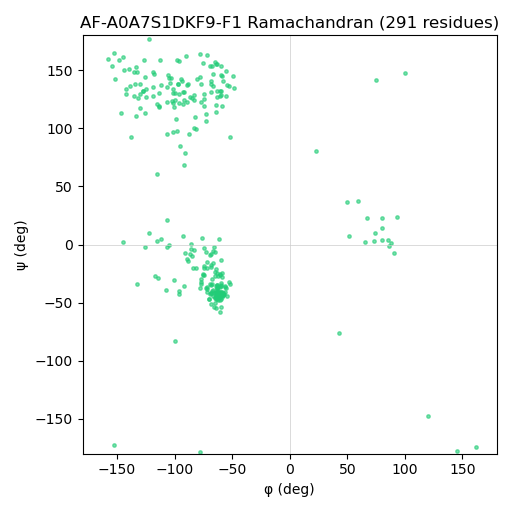 83.81 187 ASN A N 1
ATOM 1387 C CA . ASN A 1 187 ? 6.735 4.661 -23.724 1.00 83.81 187 ASN A CA 1
ATOM 1388 C C . ASN A 1 187 ? 8.032 3.829 -23.721 1.00 83.81 187 ASN A C 1
ATOM 1390 O O . ASN A 1 187 ? 8.776 3.821 -22.739 1.00 83.81 187 ASN A O 1
ATOM 1394 N N . ALA A 1 188 ? 8.307 3.139 -24.830 1.00 78.75 188 ALA A N 1
ATOM 1395 C CA . ALA A 1 188 ? 9.496 2.303 -24.985 1.00 78.75 188 ALA A CA 1
ATOM 1396 C C . ALA A 1 188 ? 10.804 3.109 -24.905 1.00 78.75 188 ALA A C 1
ATOM 1398 O O . ALA A 1 188 ? 11.769 2.626 -24.320 1.00 78.75 188 ALA A O 1
ATOM 1399 N N . GLU A 1 189 ? 10.827 4.348 -25.407 1.00 81.31 189 GLU A N 1
ATOM 1400 C CA . GLU A 1 189 ? 12.013 5.210 -25.318 1.00 81.31 189 GLU A CA 1
ATOM 1401 C C . GLU A 1 189 ? 12.359 5.508 -23.859 1.00 81.31 189 GLU A C 1
ATOM 1403 O O . GLU A 1 189 ? 13.521 5.437 -23.458 1.00 81.31 189 GLU A O 1
ATOM 1408 N N . PHE A 1 190 ? 11.341 5.767 -23.031 1.00 81.69 190 PHE A N 1
ATOM 1409 C CA . PHE A 1 190 ? 11.532 5.942 -21.596 1.00 81.69 190 PHE A CA 1
ATOM 1410 C C . PHE A 1 190 ? 12.087 4.669 -20.943 1.00 81.69 190 PHE A C 1
ATOM 1412 O O . PHE A 1 190 ? 13.014 4.750 -20.136 1.00 81.69 190 PHE A O 1
ATOM 1419 N N . LEU A 1 191 ? 11.569 3.491 -21.303 1.00 77.88 191 LEU A N 1
ATOM 1420 C CA . LEU A 1 191 ? 12.071 2.215 -20.784 1.00 77.88 191 LEU A CA 1
ATOM 1421 C C . LEU A 1 191 ? 13.545 1.980 -21.145 1.00 77.88 191 LEU A C 1
ATOM 1423 O O . LEU A 1 191 ? 14.317 1.585 -20.267 1.00 77.88 191 LEU A O 1
ATOM 1427 N N . SER A 1 192 ? 13.968 2.319 -22.364 1.00 78.44 192 SER A N 1
ATOM 1428 C CA . SER A 1 192 ? 15.382 2.275 -22.757 1.00 78.44 192 SER A CA 1
ATOM 1429 C C . SER A 1 192 ? 16.259 3.187 -21.892 1.00 78.44 192 SER A C 1
ATOM 1431 O O . SER A 1 192 ? 17.358 2.788 -21.514 1.00 78.44 192 SER A O 1
ATOM 1433 N N . THR A 1 193 ? 15.772 4.361 -21.455 1.00 76.81 193 THR A N 1
ATOM 1434 C CA . THR A 1 193 ? 16.538 5.208 -20.508 1.00 76.81 193 THR A CA 1
ATOM 1435 C C . THR A 1 193 ? 16.755 4.559 -19.138 1.00 76.81 193 THR A C 1
ATOM 1437 O O . THR A 1 193 ? 17.679 4.932 -18.418 1.00 76.81 193 THR A O 1
ATOM 1440 N N . LEU A 1 194 ? 15.927 3.574 -18.777 1.00 72.44 194 LEU A N 1
ATOM 1441 C CA . LEU A 1 194 ? 16.065 2.774 -17.560 1.00 72.44 194 LEU A CA 1
ATOM 1442 C C . LEU A 1 194 ? 16.872 1.482 -17.785 1.00 72.44 194 LEU A C 1
ATOM 1444 O O . LEU A 1 194 ? 16.946 0.652 -16.880 1.00 72.44 194 LEU A O 1
ATOM 1448 N N . GLY A 1 195 ? 17.467 1.300 -18.969 1.00 69.81 195 GLY A N 1
ATOM 1449 C CA . GLY A 1 195 ? 18.239 0.108 -19.324 1.00 69.81 195 GLY A CA 1
ATOM 1450 C C . GLY A 1 195 ? 17.385 -1.091 -19.744 1.00 69.81 195 GLY A C 1
ATOM 1451 O O . GLY A 1 195 ? 17.894 -2.210 -19.799 1.00 69.81 195 GLY A O 1
ATOM 1452 N N . PHE A 1 196 ? 16.096 -0.885 -20.034 1.00 69.62 196 PHE A N 1
ATOM 1453 C CA . PHE A 1 196 ? 15.240 -1.907 -20.634 1.00 69.62 196 PHE A CA 1
ATOM 1454 C C . PHE A 1 196 ? 15.279 -1.791 -22.156 1.00 69.62 196 PHE A C 1
ATOM 1456 O O . PHE A 1 196 ? 14.347 -1.284 -22.777 1.00 69.62 196 PHE A O 1
ATOM 1463 N N . ASP A 1 197 ? 16.348 -2.301 -22.757 1.00 64.75 197 ASP A N 1
ATOM 1464 C CA . ASP A 1 197 ? 16.385 -2.519 -24.198 1.00 64.75 197 ASP A CA 1
ATOM 1465 C C . ASP A 1 197 ? 15.708 -3.853 -24.498 1.00 64.75 197 ASP A C 1
ATOM 1467 O O . ASP A 1 197 ? 16.289 -4.923 -24.300 1.00 64.75 197 ASP A O 1
ATOM 1471 N N . ASP A 1 198 ? 14.447 -3.807 -24.932 1.00 61.03 198 ASP A N 1
ATOM 1472 C CA . ASP A 1 198 ? 13.760 -5.009 -25.386 1.00 61.03 198 ASP A CA 1
ATOM 1473 C C . ASP A 1 198 ? 13.719 -5.106 -26.917 1.00 61.03 198 ASP A C 1
ATOM 1475 O O . ASP A 1 198 ? 12.792 -4.593 -27.553 1.00 61.03 198 ASP A O 1
ATOM 1479 N N . PRO A 1 199 ? 14.654 -5.851 -27.534 1.00 50.34 199 PRO A N 1
ATOM 1480 C CA . PRO A 1 199 ? 14.678 -6.064 -28.978 1.00 50.34 199 PRO A CA 1
ATOM 1481 C C . PRO A 1 199 ? 13.473 -6.868 -29.507 1.00 50.34 199 PRO A C 1
ATOM 1483 O O . PRO A 1 199 ? 13.383 -7.106 -30.709 1.00 50.34 199 PRO A O 1
ATOM 1486 N N . ARG A 1 200 ? 12.554 -7.330 -28.642 1.00 54.78 200 ARG A N 1
ATOM 1487 C CA . ARG A 1 200 ? 11.398 -8.172 -29.004 1.00 54.78 200 ARG A CA 1
ATOM 1488 C C . ARG A 1 200 ? 10.035 -7.505 -28.781 1.00 54.78 200 ARG A C 1
ATOM 1490 O O . ARG A 1 200 ? 9.025 -8.173 -29.000 1.00 54.78 200 ARG A O 1
ATOM 1497 N N . GLY A 1 201 ? 9.981 -6.242 -28.345 1.00 56.84 201 GLY A N 1
ATOM 1498 C CA . GLY A 1 201 ? 8.724 -5.485 -28.188 1.00 56.84 201 GLY A CA 1
ATOM 1499 C C . GLY A 1 201 ? 7.768 -5.995 -27.091 1.00 56.84 201 GLY A C 1
ATOM 1500 O O . GLY A 1 201 ? 6.564 -5.761 -27.144 1.00 56.84 201 GLY A O 1
ATOM 1501 N N . LYS A 1 202 ? 8.280 -6.722 -26.102 1.00 65.31 202 LYS A N 1
ATOM 1502 C CA . LYS A 1 202 ? 7.602 -7.261 -24.915 1.00 65.31 202 LYS A CA 1
ATOM 1503 C C . LYS A 1 202 ? 7.783 -6.322 -23.716 1.00 65.31 202 LYS A C 1
ATOM 1505 O O . LYS A 1 202 ? 8.609 -6.530 -22.830 1.00 65.31 202 LYS A O 1
ATOM 1510 N N . ILE A 1 203 ? 6.916 -5.321 -23.640 1.00 67.75 203 ILE A N 1
ATOM 1511 C CA . ILE A 1 203 ? 6.813 -4.439 -22.473 1.00 67.75 203 ILE A CA 1
ATOM 1512 C C . ILE A 1 203 ? 6.443 -5.263 -21.217 1.00 67.75 203 ILE A C 1
ATOM 1514 O O . ILE A 1 203 ? 5.500 -6.063 -21.270 1.00 67.75 203 ILE A O 1
ATOM 1518 N N . PRO A 1 204 ? 7.143 -5.086 -20.077 1.00 75.56 204 PRO A N 1
ATOM 1519 C CA . PRO A 1 204 ? 6.808 -5.783 -18.841 1.00 75.56 204 PRO A CA 1
ATOM 1520 C C . PRO A 1 204 ? 5.471 -5.290 -18.270 1.00 75.56 204 PRO A C 1
ATOM 1522 O O . PRO A 1 204 ? 5.197 -4.094 -18.218 1.00 75.56 204 PRO A O 1
ATOM 1525 N N . GLY A 1 205 ? 4.646 -6.217 -17.778 1.00 77.62 205 GLY A N 1
ATOM 1526 C CA . GLY A 1 205 ? 3.379 -5.878 -17.116 1.00 77.62 205 GLY A CA 1
ATOM 1527 C C . GLY A 1 205 ? 3.552 -5.246 -15.729 1.00 77.62 205 GLY A C 1
ATOM 1528 O O . GLY A 1 205 ? 2.605 -4.664 -15.205 1.00 77.62 205 GLY A O 1
ATOM 1529 N N . VAL A 1 206 ? 4.745 -5.351 -15.133 1.00 83.56 206 VAL A N 1
ATOM 1530 C CA . VAL A 1 206 ? 5.093 -4.770 -13.830 1.00 83.56 206 VAL A CA 1
ATOM 1531 C C . VAL A 1 206 ? 6.529 -4.248 -13.870 1.00 83.56 206 VAL A C 1
ATOM 1533 O O . VAL A 1 206 ? 7.436 -4.955 -14.302 1.00 83.56 206 VAL A O 1
ATOM 1536 N N . ILE A 1 207 ? 6.738 -3.031 -13.375 1.00 87.38 207 ILE A N 1
ATOM 1537 C CA . ILE A 1 207 ? 8.043 -2.394 -13.186 1.00 87.38 207 ILE A CA 1
ATOM 1538 C C . ILE A 1 207 ? 8.138 -1.976 -11.722 1.00 87.38 207 ILE A C 1
ATOM 1540 O O . ILE A 1 207 ? 7.265 -1.274 -11.215 1.00 87.38 207 ILE A O 1
ATOM 1544 N N . MET A 1 208 ? 9.205 -2.386 -11.044 1.00 91.00 208 MET A N 1
ATOM 1545 C CA . MET A 1 208 ? 9.506 -2.001 -9.664 1.00 91.00 208 MET A CA 1
ATOM 1546 C C . MET A 1 208 ? 10.833 -1.252 -9.630 1.00 91.00 208 MET A C 1
ATOM 1548 O O . MET A 1 208 ? 11.722 -1.524 -10.434 1.00 91.00 208 MET A O 1
ATOM 1552 N N . THR A 1 209 ? 10.976 -0.318 -8.697 1.00 90.88 209 THR A N 1
ATOM 1553 C CA . THR A 1 209 ? 12.187 0.502 -8.582 1.00 90.88 209 THR A CA 1
ATOM 15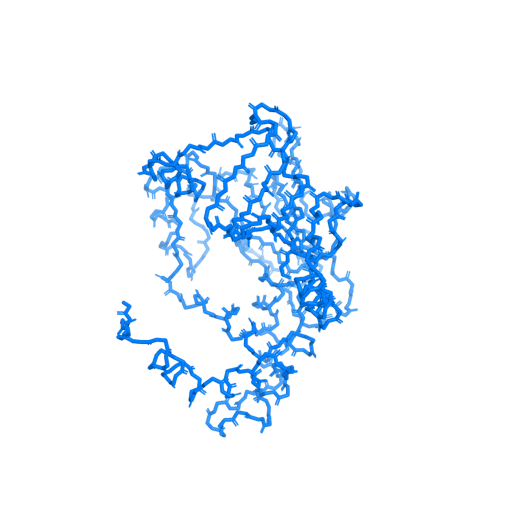54 C C . THR A 1 209 ? 13.059 0.052 -7.414 1.00 90.88 209 THR A C 1
ATOM 1556 O O . THR A 1 209 ? 12.565 -0.263 -6.331 1.00 90.88 209 THR A O 1
ATOM 1559 N N . THR A 1 210 ? 14.374 0.031 -7.631 1.00 91.25 210 THR A N 1
ATOM 1560 C CA . THR A 1 210 ? 15.356 -0.295 -6.591 1.00 91.25 210 THR A CA 1
ATOM 1561 C C . THR A 1 210 ? 15.581 0.885 -5.648 1.00 91.25 210 THR A C 1
ATOM 1563 O O . THR A 1 210 ? 14.991 1.970 -5.779 1.00 91.25 210 THR A O 1
ATOM 1566 N N . ARG A 1 211 ? 16.479 0.691 -4.686 1.00 88.81 211 ARG A N 1
ATOM 1567 C CA . ARG A 1 211 ? 16.962 1.753 -3.814 1.00 88.81 211 ARG A CA 1
ATOM 1568 C C . ARG A 1 211 ? 17.709 2.850 -4.572 1.00 88.81 211 ARG A C 1
ATOM 1570 O O . ARG A 1 211 ? 17.518 4.030 -4.286 1.00 88.81 211 ARG A O 1
ATOM 1577 N N . GLU A 1 212 ? 18.542 2.487 -5.538 1.00 87.06 212 GLU A N 1
ATOM 1578 C CA . GLU A 1 212 ? 19.323 3.426 -6.349 1.00 87.06 212 GLU A CA 1
ATOM 1579 C C . GLU A 1 212 ? 18.388 4.305 -7.173 1.00 87.06 212 GLU A C 1
ATOM 1581 O O . GLU A 1 212 ? 18.552 5.521 -7.182 1.00 87.06 212 GLU A O 1
ATOM 1586 N N . ALA A 1 213 ? 17.335 3.721 -7.752 1.00 84.69 213 ALA A N 1
ATOM 1587 C CA . ALA A 1 213 ? 16.281 4.473 -8.427 1.00 84.69 213 ALA A CA 1
ATOM 1588 C C . ALA A 1 213 ? 15.571 5.465 -7.482 1.00 84.69 213 ALA A C 1
ATOM 1590 O O . ALA A 1 213 ? 15.210 6.564 -7.899 1.00 84.69 213 ALA A O 1
ATOM 1591 N N . ALA A 1 214 ? 15.403 5.116 -6.198 1.00 82.75 214 ALA A N 1
ATOM 1592 C CA . ALA A 1 214 ? 14.834 6.020 -5.185 1.00 82.75 214 ALA A CA 1
ATOM 1593 C C . ALA A 1 214 ? 15.700 7.265 -4.994 1.00 82.75 214 ALA A C 1
ATOM 1595 O O . ALA A 1 214 ? 15.194 8.378 -4.892 1.00 82.75 214 ALA A O 1
ATOM 1596 N N . LYS A 1 215 ? 17.020 7.061 -4.950 1.00 84.50 215 LYS A N 1
ATOM 1597 C CA . LYS A 1 215 ? 18.003 8.131 -4.768 1.00 84.50 215 LYS A CA 1
ATOM 1598 C C . LYS A 1 215 ? 18.239 8.938 -6.039 1.00 84.50 215 LYS A C 1
ATOM 1600 O O . LYS A 1 215 ? 18.480 10.134 -5.953 1.00 84.50 215 LYS A O 1
ATOM 1605 N N . GLY A 1 216 ? 18.165 8.287 -7.197 1.00 81.69 216 GLY A N 1
ATOM 1606 C CA . GLY A 1 216 ? 18.387 8.875 -8.516 1.00 81.69 216 GLY A CA 1
ATOM 1607 C C . GLY A 1 216 ? 17.232 9.735 -9.031 1.00 81.69 216 GLY A C 1
ATOM 1608 O O . GLY A 1 216 ? 17.278 10.169 -10.176 1.00 81.69 216 GLY A O 1
ATOM 1609 N N . GLY A 1 217 ? 16.196 9.975 -8.219 1.00 79.19 217 GLY A N 1
ATOM 1610 C CA . GLY A 1 217 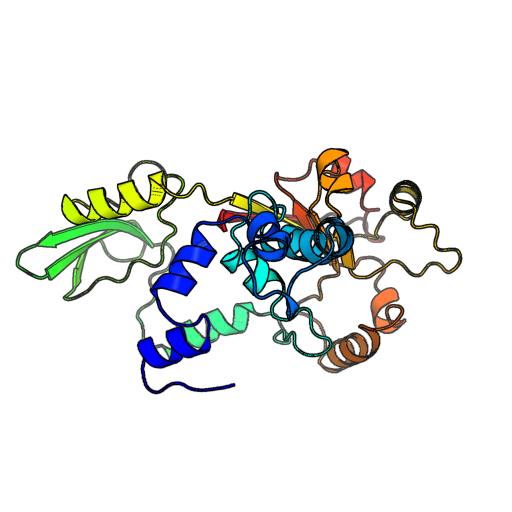? 15.096 10.869 -8.578 1.00 79.19 217 GLY A CA 1
ATOM 1611 C C . GLY A 1 217 ? 14.048 10.253 -9.505 1.00 79.19 217 GLY A C 1
ATOM 1612 O O . GLY A 1 217 ? 13.330 10.993 -10.175 1.00 79.19 217 GLY A O 1
ATOM 1613 N N . VAL A 1 218 ? 13.923 8.919 -9.557 1.00 86.62 218 VAL A N 1
ATOM 1614 C CA . VAL A 1 218 ? 12.795 8.290 -10.260 1.00 86.62 218 VAL A CA 1
ATOM 1615 C C . VAL A 1 218 ? 11.494 8.670 -9.549 1.00 86.62 218 VAL A C 1
ATOM 1617 O O . VAL A 1 218 ? 11.301 8.370 -8.372 1.00 86.62 218 VAL A O 1
ATOM 1620 N N . GLU A 1 219 ? 10.597 9.333 -10.278 1.00 88.81 219 GLU A N 1
ATOM 1621 C CA . GLU A 1 219 ? 9.385 9.973 -9.738 1.00 88.81 219 GLU A CA 1
ATOM 1622 C C . GLU A 1 219 ? 8.285 8.979 -9.314 1.00 88.81 219 GLU A C 1
ATOM 1624 O O . GLU A 1 219 ? 7.276 9.368 -8.725 1.00 88.81 219 GLU A O 1
ATOM 1629 N N . PHE A 1 220 ? 8.472 7.689 -9.595 1.00 92.25 220 PHE A N 1
ATOM 1630 C CA . PHE A 1 220 ? 7.553 6.614 -9.236 1.00 92.25 220 PHE A CA 1
ATOM 1631 C C . PHE A 1 220 ? 8.259 5.490 -8.470 1.00 92.25 220 PHE A C 1
ATOM 1633 O O . PHE A 1 220 ? 9.476 5.321 -8.511 1.00 92.25 220 PHE A O 1
ATOM 1640 N N . SER A 1 221 ? 7.462 4.715 -7.748 1.00 93.44 221 SER A N 1
ATOM 1641 C CA . SER A 1 221 ? 7.862 3.534 -6.989 1.00 93.44 221 SER A CA 1
ATOM 1642 C C . SER A 1 221 ? 7.635 2.249 -7.782 1.00 93.44 221 SER A C 1
ATOM 1644 O O . SER A 1 221 ? 8.505 1.376 -7.804 1.00 93.44 221 SER A O 1
ATOM 1646 N N . SER A 1 222 ? 6.500 2.142 -8.470 1.00 92.81 222 SER A N 1
ATOM 1647 C CA . SER A 1 222 ? 6.219 1.028 -9.374 1.00 92.81 222 SER A CA 1
ATOM 1648 C C . SER A 1 222 ? 5.159 1.382 -10.410 1.00 92.81 222 SER A C 1
ATOM 1650 O O . SER A 1 222 ? 4.383 2.323 -10.235 1.00 92.81 222 SER A O 1
ATOM 1652 N N . ILE A 1 223 ? 5.145 0.616 -11.496 1.00 90.75 223 ILE A N 1
ATOM 1653 C CA . ILE A 1 223 ? 4.136 0.653 -12.551 1.00 90.75 223 ILE A CA 1
ATOM 1654 C C . ILE A 1 223 ? 3.583 -0.763 -12.692 1.00 90.75 223 ILE A C 1
ATOM 1656 O O . ILE A 1 223 ? 4.350 -1.720 -12.738 1.00 90.75 223 ILE A O 1
ATOM 1660 N N . GLY A 1 224 ? 2.265 -0.912 -12.768 1.00 88.00 224 GLY A N 1
ATOM 1661 C CA . GLY A 1 224 ? 1.628 -2.207 -12.980 1.00 88.00 224 GLY A CA 1
ATOM 1662 C C . GLY A 1 224 ? 0.414 -2.096 -13.884 1.00 88.00 224 GLY A C 1
ATOM 1663 O O . GLY A 1 224 ? -0.476 -1.280 -13.628 1.00 88.00 224 GLY A O 1
ATOM 1664 N N . LEU A 1 225 ? 0.357 -2.937 -14.911 1.00 83.25 225 LEU A N 1
ATOM 1665 C CA . LEU A 1 225 ? -0.812 -3.080 -15.769 1.00 83.25 225 LEU A CA 1
ATOM 1666 C C . LEU A 1 225 ? -2.011 -3.510 -14.915 1.00 83.25 225 LEU A C 1
ATOM 1668 O O . LEU A 1 225 ? -1.931 -4.445 -14.119 1.00 83.25 225 LEU A O 1
ATOM 1672 N N . GLN A 1 226 ? -3.109 -2.781 -15.052 1.00 80.69 226 GLN A N 1
ATOM 1673 C CA . GLN A 1 226 ? -4.380 -3.053 -14.408 1.00 80.69 226 GLN A CA 1
ATOM 1674 C C . GLN A 1 226 ? -5.338 -3.666 -15.409 1.00 80.69 226 GLN A C 1
ATOM 1676 O O . GLN A 1 226 ? -5.414 -3.281 -16.576 1.00 80.69 226 GLN A O 1
ATOM 1681 N N . PHE A 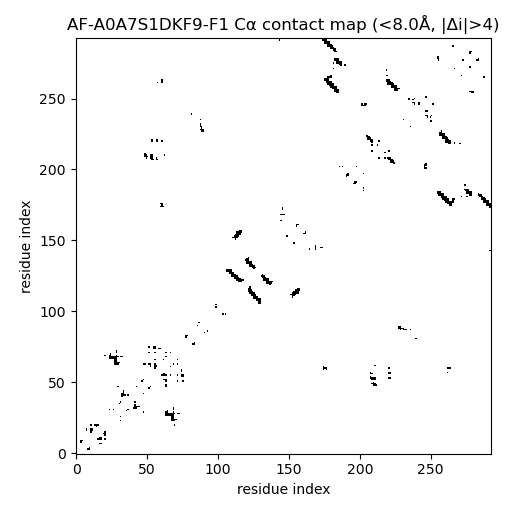1 227 ? -6.121 -4.594 -14.892 1.00 71.25 227 PHE A N 1
ATOM 1682 C CA . PHE A 1 227 ? -7.196 -5.226 -15.620 1.00 71.25 227 PHE A CA 1
ATOM 1683 C C . PHE A 1 227 ? -8.484 -4.467 -15.350 1.00 71.25 227 PHE A C 1
ATOM 1685 O O . PHE A 1 227 ? -8.794 -4.142 -14.201 1.00 71.25 227 PHE A O 1
ATOM 1692 N N . GLY A 1 228 ? -9.200 -4.147 -16.424 1.00 65.69 228 GLY A N 1
ATOM 1693 C CA . GLY A 1 228 ? -10.501 -3.511 -16.322 1.00 65.69 228 GLY A CA 1
ATOM 1694 C C . GLY A 1 228 ? -11.513 -4.435 -15.649 1.00 65.69 228 GLY A C 1
ATOM 1695 O O . GLY A 1 228 ? -11.373 -5.660 -15.623 1.00 65.69 228 GLY A O 1
ATOM 1696 N N . THR A 1 229 ? -12.555 -3.836 -15.081 1.00 68.12 229 THR A N 1
ATOM 1697 C CA . THR A 1 229 ? -13.678 -4.571 -14.482 1.00 68.12 229 THR A CA 1
ATOM 1698 C C . THR A 1 229 ? -14.544 -5.281 -15.530 1.00 68.12 229 THR A C 1
ATOM 1700 O O . THR A 1 229 ? -15.423 -6.053 -15.173 1.00 68.12 229 THR A O 1
ATOM 1703 N N . ASP A 1 230 ? -14.313 -5.017 -16.812 1.00 68.81 230 ASP A N 1
ATOM 1704 C CA . ASP A 1 230 ? -15.003 -5.577 -17.976 1.00 68.81 230 ASP A CA 1
ATOM 1705 C C . ASP A 1 230 ? -14.418 -6.913 -18.461 1.00 68.81 230 ASP A C 1
ATOM 1707 O O . ASP A 1 230 ? -14.948 -7.506 -19.397 1.00 68.81 230 ASP A O 1
ATOM 1711 N N . MET A 1 231 ? -13.329 -7.395 -17.856 1.00 70.50 231 MET A N 1
ATOM 1712 C CA . MET A 1 231 ? -12.696 -8.636 -18.295 1.00 70.50 231 MET A CA 1
ATOM 1713 C C . MET A 1 231 ? -13.537 -9.881 -18.034 1.00 70.50 231 MET A C 1
ATOM 1715 O O . MET A 1 231 ? -14.129 -10.073 -16.970 1.00 70.50 231 MET A O 1
ATOM 1719 N N . THR A 1 232 ? -13.490 -10.786 -19.004 1.00 76.75 232 THR A N 1
ATOM 1720 C CA . THR A 1 232 ? -14.046 -12.131 -18.902 1.00 76.75 232 THR A CA 1
ATOM 1721 C C . THR A 1 232 ? -13.154 -13.035 -18.046 1.00 76.75 232 THR A C 1
ATOM 1723 O O . THR A 1 232 ? -11.938 -12.847 -17.950 1.00 76.75 232 THR A O 1
ATOM 1726 N N . GLN A 1 233 ? -13.741 -14.087 -17.465 1.00 79.12 233 GLN A N 1
ATOM 1727 C CA . GLN A 1 233 ? -12.994 -15.104 -16.712 1.00 79.12 233 GLN A CA 1
ATOM 1728 C C . GLN A 1 233 ? -11.864 -15.731 -17.549 1.00 79.12 233 GLN A C 1
ATOM 1730 O O . GLN A 1 233 ? -10.773 -15.965 -17.033 1.00 79.12 233 GLN A O 1
ATOM 1735 N N . GLN A 1 234 ? -12.101 -15.941 -18.848 1.00 79.06 234 GLN A N 1
ATOM 1736 C CA . GLN A 1 234 ? -11.110 -16.498 -19.767 1.00 79.06 234 GLN A CA 1
ATOM 1737 C C . GLN A 1 234 ? -9.890 -15.581 -19.927 1.00 79.06 234 GLN A C 1
ATOM 1739 O O . GLN A 1 234 ? -8.759 -16.058 -19.854 1.00 79.06 234 GLN A O 1
ATOM 1744 N N . GLU A 1 235 ? -10.097 -14.272 -20.096 1.00 74.62 235 GLU A N 1
ATOM 1745 C CA . GLU A 1 235 ? -8.993 -13.307 -20.177 1.00 74.62 235 GLU A CA 1
ATOM 1746 C C . GLU A 1 235 ? -8.207 -13.250 -18.853 1.00 74.62 235 GLU A C 1
ATOM 1748 O O . GLU A 1 235 ? -6.979 -13.136 -18.858 1.00 74.62 235 GLU A O 1
ATOM 1753 N N . CYS A 1 236 ? -8.887 -13.386 -17.706 1.00 73.44 236 CYS A N 1
ATOM 1754 C CA . CYS A 1 236 ? -8.219 -13.495 -16.407 1.00 73.44 236 CYS A CA 1
ATOM 1755 C C . CYS A 1 236 ? -7.361 -14.767 -16.295 1.00 73.44 236 CYS A C 1
ATOM 1757 O O . CYS A 1 236 ? -6.261 -14.723 -15.739 1.00 73.44 236 CYS A O 1
ATOM 1759 N N . ASP A 1 237 ? -7.841 -15.897 -16.811 1.00 75.56 237 ASP A N 1
ATOM 1760 C CA . ASP A 1 237 ? -7.120 -17.171 -16.761 1.00 75.56 237 ASP A CA 1
ATOM 1761 C C . ASP A 1 237 ? -5.924 -17.196 -17.723 1.00 75.56 237 ASP A C 1
ATOM 1763 O O . ASP A 1 237 ? -4.858 -17.707 -17.368 1.00 75.56 237 ASP A O 1
ATOM 1767 N N . ASP A 1 238 ? -6.054 -16.585 -18.905 1.00 72.06 238 ASP A N 1
ATOM 1768 C CA . ASP A 1 238 ? -4.941 -16.359 -19.835 1.00 72.06 238 ASP A CA 1
ATOM 1769 C C . ASP A 1 238 ? -3.824 -15.544 -19.178 1.00 72.06 238 ASP A C 1
ATOM 1771 O O . ASP A 1 238 ? -2.647 -15.895 -19.284 1.00 72.06 238 ASP A O 1
ATOM 1775 N N . TYR A 1 239 ? -4.185 -14.490 -18.442 1.00 66.88 239 TYR A N 1
ATOM 1776 C CA . TYR A 1 239 ? -3.214 -13.676 -17.723 1.00 66.88 239 TYR A CA 1
ATOM 1777 C C . TYR A 1 239 ? -2.504 -14.452 -16.607 1.00 66.88 239 TYR A C 1
ATOM 1779 O O . TYR A 1 239 ? -1.275 -14.418 -16.530 1.00 66.88 239 TYR A O 1
ATOM 1787 N N . LYS A 1 240 ? -3.241 -15.206 -15.779 1.00 67.06 240 LYS A N 1
ATOM 1788 C CA . LYS A 1 240 ? -2.640 -16.039 -14.718 1.00 67.06 240 LYS A CA 1
ATOM 1789 C C . LYS A 1 240 ? -1.615 -17.030 -15.277 1.00 67.06 240 LYS A C 1
ATOM 1791 O O . LYS A 1 240 ? -0.582 -17.268 -14.650 1.00 67.06 240 LYS A O 1
ATOM 1796 N N . ARG A 1 241 ? -1.876 -17.586 -16.466 1.00 65.88 241 ARG A N 1
ATOM 1797 C CA . ARG A 1 241 ? -0.928 -18.463 -17.171 1.00 65.88 241 ARG A CA 1
ATOM 1798 C C . ARG A 1 241 ? 0.318 -17.718 -17.656 1.00 65.88 241 ARG A C 1
ATOM 1800 O O . ARG A 1 241 ? 1.389 -18.313 -17.719 1.00 65.88 241 ARG A O 1
ATOM 1807 N N . ALA A 1 242 ? 0.197 -16.431 -17.966 1.00 59.69 242 ALA A N 1
ATOM 1808 C CA . ALA A 1 242 ? 1.284 -15.611 -18.486 1.00 59.69 242 ALA A CA 1
ATOM 1809 C C . ALA A 1 242 ? 2.112 -14.873 -17.423 1.00 59.69 242 ALA A C 1
ATOM 1811 O O . ALA A 1 242 ? 3.156 -14.333 -17.768 1.00 59.69 242 ALA A O 1
ATOM 1812 N N . SER A 1 243 ? 1.735 -14.880 -16.138 1.00 53.47 243 SER A N 1
ATOM 1813 C CA . SER A 1 243 ? 2.470 -14.195 -15.051 1.00 53.47 243 SER A CA 1
ATOM 1814 C C . SER A 1 243 ? 3.921 -14.668 -14.793 1.00 53.47 243 SER A C 1
ATOM 1816 O O . SER A 1 243 ? 4.558 -14.206 -13.850 1.00 53.47 243 SER A O 1
ATOM 1818 N N . VAL A 1 244 ? 4.448 -15.585 -15.609 1.00 53.00 244 VAL A N 1
ATOM 1819 C CA . VAL A 1 244 ? 5.852 -16.049 -15.633 1.00 53.00 244 VAL A CA 1
ATOM 1820 C C . VAL A 1 244 ? 6.523 -15.849 -17.005 1.00 53.00 244 VAL A C 1
ATOM 1822 O O . VAL A 1 244 ? 7.633 -16.325 -17.232 1.00 53.00 244 VAL A O 1
ATOM 1825 N N . GLY A 1 245 ? 5.880 -15.132 -17.931 1.00 52.91 245 GLY A N 1
ATOM 1826 C CA . GLY A 1 245 ? 6.343 -14.935 -19.302 1.00 52.91 245 GLY A CA 1
ATOM 1827 C C . GLY A 1 245 ? 5.845 -13.622 -19.924 1.00 52.91 245 GLY A C 1
ATOM 1828 O O . GLY A 1 245 ? 5.280 -12.776 -19.234 1.00 52.91 245 GLY A O 1
ATOM 1829 N N . PRO A 1 246 ? 6.080 -13.405 -21.229 1.00 55.50 246 PRO A N 1
ATOM 1830 C CA . PRO A 1 246 ? 5.531 -12.248 -21.930 1.00 55.50 246 PRO A CA 1
ATOM 1831 C C . PRO A 1 246 ? 4.002 -12.250 -21.872 1.00 55.50 246 PRO A C 1
ATOM 1833 O O . PRO A 1 246 ? 3.379 -13.312 -21.932 1.00 55.50 246 PRO A O 1
ATOM 1836 N N . LEU A 1 247 ? 3.407 -11.057 -21.800 1.00 59.69 247 LEU A N 1
ATOM 1837 C CA . LEU A 1 247 ? 1.956 -10.903 -21.839 1.00 59.69 247 LEU A CA 1
ATOM 1838 C C . LEU A 1 247 ? 1.384 -11.593 -23.098 1.00 59.69 247 LEU A C 1
ATOM 1840 O O . LEU A 1 247 ? 1.971 -11.477 -24.180 1.00 59.69 247 LEU A O 1
ATOM 1844 N N . PRO A 1 248 ? 0.262 -12.324 -22.982 1.00 59.97 248 PRO A N 1
ATOM 1845 C CA . PRO A 1 248 ? -0.298 -13.046 -24.109 1.00 59.97 248 PRO A CA 1
ATOM 1846 C C . PRO A 1 248 ? -0.868 -12.059 -25.138 1.00 59.97 248 PRO A C 1
ATOM 1848 O O . PRO A 1 248 ? -1.309 -10.973 -24.755 1.00 59.97 248 PRO A O 1
ATOM 1851 N N . PRO A 1 249 ? -0.933 -12.427 -26.433 1.00 58.78 249 PRO A N 1
ATOM 1852 C CA . PRO A 1 249 ? -1.491 -11.574 -27.480 1.00 58.78 249 PRO A CA 1
ATOM 1853 C C . PRO A 1 249 ? -2.900 -11.055 -27.188 1.00 58.78 249 PRO A C 1
ATOM 1855 O O . PRO A 1 249 ? -3.230 -9.952 -27.591 1.00 58.78 249 PRO A O 1
ATOM 1858 N N . SER A 1 250 ? -3.736 -11.814 -26.474 1.00 54.88 250 SER A N 1
ATOM 1859 C CA . SER A 1 250 ? -5.071 -11.367 -26.047 1.00 54.88 250 SER A CA 1
ATOM 1860 C C . SER A 1 250 ? -5.031 -10.154 -25.107 1.00 54.88 250 SER A C 1
ATOM 1862 O O . SER A 1 250 ? -5.960 -9.353 -25.106 1.00 54.88 250 SER A O 1
ATOM 1864 N N . VAL A 1 251 ? -3.937 -9.982 -24.361 1.00 55.44 251 VAL A N 1
ATOM 1865 C CA . VAL A 1 251 ? -3.703 -8.862 -23.440 1.00 55.44 251 VAL A CA 1
ATOM 1866 C C . VAL A 1 251 ? -2.882 -7.758 -24.113 1.00 55.44 251 VAL A C 1
ATOM 1868 O O . VAL A 1 251 ? -3.208 -6.586 -23.959 1.00 55.44 251 VAL A O 1
ATOM 1871 N N . THR A 1 252 ? -1.862 -8.100 -24.911 1.00 54.22 252 THR A N 1
ATOM 1872 C CA . THR A 1 252 ? -1.035 -7.105 -25.628 1.00 54.22 252 THR A CA 1
ATOM 1873 C C . THR A 1 252 ? -1.732 -6.477 -26.835 1.00 54.22 252 THR A C 1
ATOM 1875 O O . THR A 1 252 ? -1.330 -5.405 -27.273 1.00 54.22 252 THR A O 1
ATOM 1878 N N . LYS A 1 253 ? -2.798 -7.098 -27.363 1.00 51.75 253 LYS A N 1
ATOM 1879 C CA . LYS A 1 253 ? -3.658 -6.516 -28.410 1.00 51.75 253 LYS A CA 1
ATOM 1880 C C . LYS A 1 253 ? -4.597 -5.423 -27.902 1.00 51.75 253 LYS A C 1
ATOM 1882 O O . LYS A 1 253 ? -5.314 -4.858 -28.722 1.00 51.75 253 LYS A O 1
ATOM 1887 N N . ARG A 1 254 ? -4.624 -5.113 -26.600 1.00 56.69 254 ARG A N 1
ATOM 1888 C CA . ARG A 1 254 ? -5.238 -3.875 -26.103 1.00 56.69 254 ARG A CA 1
ATOM 1889 C C . ARG A 1 254 ? -4.158 -2.775 -26.155 1.00 56.69 254 ARG A C 1
ATOM 1891 O O . ARG A 1 254 ? -3.369 -2.699 -25.216 1.00 56.69 254 ARG A O 1
ATOM 1898 N N . PRO A 1 255 ? -4.077 -1.950 -27.224 1.00 54.25 255 PRO A N 1
ATOM 1899 C CA . PRO A 1 255 ? -3.058 -0.897 -27.342 1.00 54.25 255 PRO A CA 1
ATOM 1900 C C . PRO A 1 255 ? -3.122 0.120 -26.188 1.00 54.25 255 PRO A C 1
ATOM 1902 O O . PRO A 1 255 ? -2.106 0.702 -25.815 1.00 54.25 255 PRO A O 1
ATOM 1905 N N . ASP A 1 256 ? -4.294 0.251 -25.557 1.00 68.75 256 ASP A N 1
ATOM 1906 C CA . ASP A 1 256 ? -4.589 1.262 -24.544 1.00 68.75 256 ASP A CA 1
ATOM 1907 C C . ASP A 1 256 ? -4.868 0.631 -23.166 1.00 68.75 256 ASP A C 1
ATOM 1909 O O . ASP A 1 256 ? -5.964 0.758 -22.609 1.00 68.75 256 ASP A O 1
ATOM 1913 N N . GLY A 1 257 ? -3.889 -0.093 -22.619 1.00 77.88 257 GLY A N 1
ATOM 1914 C CA . GLY A 1 257 ? -3.980 -0.656 -21.269 1.00 77.88 257 GLY A CA 1
ATOM 1915 C C . GLY A 1 257 ? -4.168 0.421 -20.192 1.00 77.88 257 GLY A C 1
ATOM 1916 O O . GLY A 1 257 ? -3.751 1.568 -20.358 1.00 77.88 257 GLY A O 1
ATOM 1917 N N . VAL A 1 258 ? -4.785 0.058 -19.064 1.00 84.56 258 VAL A N 1
ATOM 1918 C CA . VAL A 1 258 ? -4.820 0.921 -17.874 1.00 84.56 258 VAL A CA 1
ATOM 1919 C C . VAL A 1 258 ? -3.642 0.558 -16.990 1.00 84.56 258 VAL A C 1
ATOM 1921 O O . VAL A 1 258 ? -3.500 -0.584 -16.582 1.00 84.56 258 VAL A O 1
ATOM 1924 N N . TRP A 1 259 ? -2.807 1.523 -16.651 1.00 87.50 259 TRP A N 1
ATOM 1925 C CA . TRP A 1 259 ? -1.633 1.347 -15.814 1.00 87.50 259 TRP A CA 1
ATOM 1926 C C . TRP A 1 259 ? -1.836 2.046 -14.487 1.00 87.50 259 TRP A C 1
ATOM 1928 O O . TRP A 1 259 ? -2.309 3.178 -14.434 1.00 87.50 259 TRP A O 1
ATOM 1938 N N . LYS A 1 260 ? -1.448 1.379 -13.406 1.00 91.56 260 LYS A N 1
ATOM 1939 C CA . LYS A 1 260 ? -1.362 1.973 -12.078 1.00 91.56 260 LYS A CA 1
ATOM 1940 C C . LYS A 1 260 ? 0.086 2.320 -11.801 1.00 91.56 260 LYS A C 1
ATOM 1942 O O . LYS A 1 260 ? 0.945 1.443 -11.836 1.00 91.56 260 LYS A O 1
ATOM 1947 N N . VAL A 1 261 ? 0.332 3.581 -11.489 1.00 93.25 261 VAL A N 1
ATOM 1948 C CA . VAL A 1 261 ? 1.644 4.097 -11.119 1.00 93.25 261 VAL A CA 1
ATOM 1949 C C . VAL A 1 261 ? 1.603 4.533 -9.668 1.00 93.25 261 VAL A C 1
ATOM 1951 O O . VAL A 1 261 ? 0.827 5.420 -9.310 1.00 93.25 261 VAL A O 1
ATOM 1954 N N . PHE A 1 262 ? 2.419 3.899 -8.834 1.00 93.94 262 PHE A N 1
ATOM 1955 C CA . PHE A 1 262 ? 2.602 4.310 -7.450 1.00 93.94 262 PHE A CA 1
ATOM 1956 C C . PHE A 1 262 ? 3.720 5.339 -7.337 1.00 93.94 262 PHE A C 1
ATOM 1958 O O . PHE A 1 262 ? 4.774 5.163 -7.940 1.00 93.94 262 PHE A O 1
ATOM 1965 N N . SER A 1 263 ? 3.521 6.388 -6.546 1.00 92.56 263 SER A N 1
ATOM 1966 C CA . SER A 1 263 ? 4.495 7.466 -6.349 1.00 92.56 263 SER A CA 1
ATOM 1967 C C . SER A 1 263 ? 4.340 8.137 -4.983 1.00 92.56 263 SER A C 1
ATOM 1969 O O . SER A 1 263 ? 3.325 7.979 -4.305 1.00 92.56 263 SER A O 1
ATOM 1971 N N . ASN A 1 264 ? 5.353 8.904 -4.574 1.00 87.38 264 ASN A N 1
ATOM 1972 C CA . ASN A 1 264 ? 5.352 9.632 -3.294 1.00 87.38 264 ASN A CA 1
ATOM 1973 C C . ASN A 1 264 ? 4.642 10.995 -3.372 1.00 87.38 264 ASN A C 1
ATOM 1975 O O . ASN A 1 264 ? 4.387 11.634 -2.356 1.00 87.38 264 ASN A O 1
ATOM 1979 N N . SER A 1 265 ? 4.303 11.435 -4.580 1.00 87.31 265 SER A N 1
ATOM 1980 C CA . SER A 1 265 ? 3.523 12.636 -4.870 1.00 87.31 265 SER A CA 1
ATOM 1981 C C . SER A 1 265 ? 2.627 12.385 -6.089 1.00 87.31 265 SER A C 1
ATOM 1983 O O . SER A 1 265 ? 2.889 11.452 -6.859 1.00 87.31 265 SER A O 1
ATOM 1985 N N . PRO A 1 266 ? 1.566 13.180 -6.308 1.00 89.56 266 PRO A N 1
ATOM 1986 C CA . PRO A 1 266 ? 0.834 13.146 -7.570 1.00 89.56 266 PRO A CA 1
ATOM 1987 C C . PRO A 1 266 ? 1.796 13.397 -8.742 1.00 89.56 266 PRO A C 1
ATOM 1989 O O . PRO A 1 266 ? 2.530 14.383 -8.718 1.00 89.56 266 PRO A O 1
ATOM 1992 N N . LEU A 1 267 ? 1.809 12.531 -9.767 1.00 90.38 267 LEU A N 1
ATOM 1993 C CA . LEU A 1 267 ? 2.715 12.752 -10.908 1.00 90.38 267 LEU A CA 1
ATOM 1994 C C . LEU A 1 267 ? 2.301 14.014 -11.678 1.00 90.38 267 LEU A C 1
ATOM 1996 O O . LEU A 1 267 ? 1.106 14.294 -11.807 1.00 90.38 267 LEU A O 1
ATOM 2000 N N . SER A 1 268 ? 3.256 14.740 -12.245 1.00 90.31 268 SER A N 1
ATOM 2001 C CA . SER A 1 268 ? 2.942 15.853 -13.146 1.00 90.31 268 SER A CA 1
ATOM 2002 C C . SER A 1 268 ? 2.416 15.345 -14.497 1.00 90.31 268 SER A C 1
ATOM 2004 O O . SER A 1 268 ? 2.593 14.174 -14.840 1.00 90.31 268 SER A O 1
ATOM 2006 N N . GLU A 1 269 ? 1.779 16.213 -15.284 1.00 88.06 269 GLU A N 1
ATOM 2007 C CA . GLU A 1 269 ? 1.415 15.878 -16.670 1.00 88.06 269 GLU A CA 1
ATOM 2008 C C . GLU A 1 269 ? 2.650 15.569 -17.517 1.00 88.06 269 GLU A C 1
ATOM 2010 O O . GLU A 1 269 ? 2.657 14.581 -18.243 1.00 88.06 269 GLU A O 1
ATOM 2015 N N . ALA A 1 270 ? 3.729 16.341 -17.356 1.00 89.81 270 ALA A N 1
ATOM 2016 C CA . ALA A 1 270 ? 4.992 16.098 -18.047 1.00 89.81 270 ALA A CA 1
ATOM 2017 C C . ALA A 1 270 ? 5.558 14.704 -17.729 1.00 89.81 270 ALA A C 1
ATOM 2019 O O . ALA A 1 270 ? 6.021 13.998 -18.624 1.00 89.81 270 ALA A O 1
ATOM 2020 N N . THR A 1 271 ? 5.466 14.272 -16.467 1.00 90.25 271 THR A N 1
ATOM 2021 C CA . THR A 1 271 ? 5.857 12.920 -16.057 1.00 90.25 271 THR A CA 1
ATOM 2022 C C . THR A 1 271 ? 4.980 11.872 -16.738 1.00 90.25 271 THR A C 1
ATOM 2024 O O . THR A 1 271 ? 5.509 10.914 -17.288 1.00 90.25 271 THR A O 1
ATOM 2027 N N . VAL A 1 272 ? 3.654 12.047 -16.749 1.00 90.56 272 VAL A N 1
ATOM 2028 C CA . VAL A 1 272 ? 2.738 11.092 -17.397 1.00 90.56 272 VAL A CA 1
ATOM 2029 C C . VAL A 1 272 ? 3.003 10.992 -18.898 1.00 90.56 272 VAL A C 1
ATOM 2031 O O . VAL A 1 272 ? 3.160 9.880 -19.388 1.00 90.56 272 VAL A O 1
ATOM 2034 N N . SER A 1 273 ? 3.132 12.116 -19.604 1.00 89.38 273 SER A N 1
ATOM 2035 C CA . SER A 1 273 ? 3.411 12.145 -21.048 1.00 89.38 273 SER A CA 1
ATOM 2036 C C . SER A 1 273 ? 4.782 11.568 -21.403 1.00 89.38 273 SER A C 1
ATOM 2038 O O . SER A 1 273 ? 4.977 11.045 -22.495 1.00 89.38 273 SER A O 1
ATOM 2040 N N . ARG A 1 274 ? 5.746 11.637 -20.478 1.00 90.00 274 ARG A N 1
ATOM 2041 C CA . ARG A 1 274 ? 7.040 10.966 -20.632 1.00 90.00 274 ARG A CA 1
ATOM 2042 C C . ARG A 1 274 ? 6.915 9.450 -20.472 1.00 90.00 274 ARG A C 1
ATOM 2044 O O . ARG A 1 274 ? 7.550 8.713 -21.218 1.00 90.00 274 ARG A O 1
ATOM 2051 N N . LEU A 1 275 ? 6.117 8.994 -19.505 1.00 88.75 275 LEU A N 1
ATOM 2052 C CA . LEU A 1 275 ? 5.935 7.573 -19.191 1.00 88.75 275 LEU A CA 1
ATOM 2053 C C . LEU A 1 275 ? 5.019 6.846 -20.184 1.00 88.75 275 LEU A C 1
ATOM 2055 O O . LEU A 1 275 ? 5.219 5.655 -20.422 1.00 88.75 275 LEU A O 1
ATOM 2059 N N . PHE A 1 276 ? 4.021 7.533 -20.740 1.00 88.00 276 PHE A N 1
ATOM 2060 C CA . PHE A 1 276 ? 2.973 6.927 -21.555 1.00 88.00 276 PHE A CA 1
ATOM 2061 C C . PHE A 1 276 ? 2.703 7.716 -22.830 1.00 88.00 276 PHE A C 1
ATOM 2063 O O . PHE A 1 276 ? 2.573 8.939 -22.810 1.00 88.00 276 PHE A O 1
ATOM 2070 N N . SER A 1 277 ? 2.519 6.987 -23.925 1.00 85.50 277 SER A N 1
ATOM 2071 C CA . SER A 1 277 ? 1.894 7.506 -25.134 1.00 85.50 277 SER A CA 1
ATOM 2072 C C . SER A 1 277 ? 0.367 7.505 -24.972 1.00 85.50 277 SER A C 1
ATOM 2074 O O . SER A 1 277 ? -0.180 6.580 -24.353 1.00 85.50 277 SER A O 1
ATOM 2076 N N . PRO A 1 278 ? -0.335 8.525 -25.504 1.00 81.94 278 PRO A N 1
ATOM 2077 C CA . PRO A 1 278 ? -1.786 8.602 -25.419 1.00 81.94 278 PRO A CA 1
ATOM 2078 C C . PRO A 1 278 ? -2.450 7.435 -26.164 1.00 81.94 278 PRO A C 1
ATOM 2080 O O . PRO A 1 278 ? -1.861 6.896 -27.105 1.00 81.94 278 PRO A O 1
ATOM 2083 N N . PRO A 1 279 ? -3.682 7.065 -25.777 1.00 78.81 279 PRO A N 1
ATOM 2084 C CA . PRO A 1 279 ? -4.457 6.054 -26.479 1.00 78.81 279 PRO A CA 1
ATOM 2085 C C . PRO A 1 279 ? -4.651 6.358 -27.962 1.00 78.81 279 PRO A C 1
ATOM 2087 O O . PRO A 1 279 ? -4.782 7.516 -28.364 1.00 78.81 279 PRO A O 1
ATOM 2090 N N . SER A 1 280 ? -4.743 5.298 -28.762 1.00 70.81 280 SER A N 1
ATOM 2091 C CA . SER A 1 280 ? -4.967 5.395 -30.212 1.00 70.81 280 SER A CA 1
ATOM 2092 C C . SER A 1 280 ? -6.281 6.098 -30.590 1.00 70.81 280 SER A C 1
ATOM 2094 O O . SER A 1 280 ? -6.374 6.697 -31.660 1.00 70.81 280 SER A O 1
ATOM 2096 N N . ASP A 1 281 ? -7.274 6.075 -29.696 1.00 72.75 281 ASP A N 1
ATOM 2097 C CA . ASP A 1 281 ? -8.572 6.746 -29.846 1.00 72.75 281 ASP A CA 1
ATOM 2098 C C . ASP A 1 281 ? -8.572 8.221 -29.390 1.00 72.75 281 ASP A C 1
ATOM 2100 O O . ASP A 1 281 ? -9.606 8.887 -29.443 1.00 72.75 281 ASP A O 1
ATOM 2104 N N . GLY A 1 282 ? -7.427 8.740 -28.928 1.00 62.56 282 GLY A N 1
ATOM 2105 C CA . GLY A 1 282 ? -7.270 10.116 -28.456 1.00 62.56 282 GLY A CA 1
ATOM 2106 C C . GLY A 1 282 ? -7.918 10.412 -27.098 1.00 62.56 282 GLY A C 1
ATOM 2107 O O . GLY A 1 282 ? -7.862 11.554 -26.640 1.00 62.56 282 GLY A O 1
ATOM 2108 N N . THR A 1 283 ? -8.517 9.423 -26.424 1.00 62.41 283 THR A N 1
ATOM 2109 C CA . THR A 1 283 ? -9.158 9.629 -25.120 1.00 62.41 283 THR A CA 1
ATOM 2110 C C . THR A 1 283 ? -8.126 9.581 -23.994 1.00 62.41 283 THR A C 1
ATOM 2112 O O . THR A 1 283 ? -7.587 8.534 -23.651 1.00 62.41 283 THR A O 1
ATOM 2115 N N . THR A 1 284 ? -7.834 10.719 -23.368 1.00 61.53 284 THR A N 1
ATOM 2116 C CA . THR A 1 284 ? -6.980 10.764 -22.176 1.00 61.53 284 THR A CA 1
ATOM 2117 C C . THR A 1 284 ? -7.842 10.764 -20.920 1.00 61.53 284 THR A C 1
ATOM 2119 O O . THR A 1 284 ? -8.679 11.637 -20.705 1.00 61.53 284 THR A O 1
ATOM 2122 N N . TRP A 1 285 ? -7.639 9.769 -20.058 1.00 63.31 285 TRP A N 1
ATOM 2123 C CA . TRP A 1 285 ? -8.227 9.754 -18.722 1.00 63.31 285 TRP A CA 1
ATOM 2124 C C . TRP A 1 285 ? -7.153 9.459 -17.684 1.00 63.31 285 TRP A C 1
ATOM 2126 O O . TRP A 1 285 ? -6.291 8.593 -17.868 1.00 63.31 285 TRP A O 1
ATOM 2136 N N . ARG A 1 286 ? -7.240 10.200 -16.579 1.00 63.62 286 ARG A N 1
ATOM 2137 C CA . ARG A 1 286 ? -6.362 10.077 -15.429 1.00 63.62 286 ARG A CA 1
ATOM 2138 C C . ARG A 1 286 ? -7.170 10.184 -14.149 1.00 63.62 286 ARG A C 1
ATOM 2140 O O . ARG A 1 286 ? -7.977 11.098 -13.994 1.00 63.62 286 ARG A O 1
ATOM 2147 N N . GLN A 1 287 ? -6.877 9.307 -13.197 1.00 68.81 287 GLN A N 1
ATOM 2148 C CA . GLN A 1 287 ? -7.382 9.436 -11.836 1.00 68.81 287 GLN A CA 1
ATOM 2149 C C . GLN A 1 287 ? -6.237 9.362 -10.832 1.00 68.81 287 GLN A C 1
ATOM 2151 O O . GLN A 1 287 ? -5.396 8.464 -10.889 1.00 68.81 287 GLN A O 1
ATOM 2156 N N . HIS A 1 288 ? -6.235 10.303 -9.893 1.00 63.72 288 HIS A N 1
ATOM 2157 C CA . HIS A 1 288 ? -5.374 10.273 -8.723 1.00 63.72 288 HIS A CA 1
ATOM 2158 C C . HIS A 1 288 ? -6.148 9.757 -7.522 1.00 63.72 288 HIS A C 1
ATOM 2160 O O . HIS A 1 288 ? -7.222 10.265 -7.206 1.00 63.72 288 HIS A O 1
ATOM 2166 N N . VAL A 1 289 ? -5.567 8.794 -6.819 1.00 66.00 289 VAL A N 1
ATOM 2167 C CA . VAL A 1 289 ? -6.055 8.353 -5.516 1.00 66.00 289 VAL A CA 1
ATOM 2168 C C . VAL A 1 289 ? -4.890 8.446 -4.539 1.00 66.00 289 VAL A C 1
ATOM 2170 O O . VAL A 1 289 ? -3.895 7.739 -4.685 1.00 66.00 289 VAL A O 1
ATOM 2173 N N . GLY A 1 290 ? -4.988 9.353 -3.567 1.00 52.16 290 GLY A N 1
ATOM 2174 C CA . GLY A 1 290 ? -4.078 9.387 -2.424 1.00 52.16 290 GLY A CA 1
ATOM 2175 C C . GLY A 1 290 ? -4.582 8.433 -1.346 1.00 52.16 290 GLY A C 1
ATOM 2176 O O . GLY A 1 290 ? -5.740 8.532 -0.943 1.00 52.16 290 GLY A O 1
ATOM 2177 N N . GLY A 1 291 ? -3.735 7.509 -0.898 1.00 50.09 291 GLY A N 1
ATOM 2178 C CA . GLY A 1 291 ? -3.993 6.662 0.264 1.00 50.09 291 GLY A CA 1
ATOM 2179 C C . GLY A 1 291 ? -2.931 6.915 1.330 1.00 50.09 291 GLY A C 1
ATOM 2180 O O . GLY A 1 291 ? -1.739 6.868 1.031 1.00 50.09 291 GLY A O 1
ATOM 2181 N N . GLY A 1 292 ? -3.353 7.208 2.561 1.00 43.81 292 GLY A N 1
ATOM 2182 C CA . GLY A 1 292 ? -2.461 7.131 3.720 1.00 43.81 292 GLY A CA 1
ATOM 2183 C C . GLY A 1 292 ? -2.284 5.664 4.099 1.00 43.81 292 GLY A C 1
ATOM 2184 O O . GLY A 1 292 ? -3.291 4.978 4.288 1.00 43.81 292 GLY A O 1
ATOM 2185 N N . GLY A 1 293 ? -1.040 5.184 4.128 1.00 37.97 293 GLY A N 1
ATOM 2186 C CA . GLY A 1 293 ? -0.678 3.837 4.576 1.00 37.97 293 GLY A CA 1
ATOM 2187 C C . GLY A 1 293 ? -0.037 3.879 5.944 1.00 37.97 293 GLY A C 1
ATOM 2188 O O . GLY A 1 293 ? 0.795 4.789 6.141 1.00 37.97 293 GLY A O 1
#

InterPro domains:
  IPR010795 Prenylcysteine lyase [PF07156] (2-278)
  IPR017046 Prenylcysteine oxidase 1 [PTHR15944] (2-277)
  IPR036188 FAD/NAD(P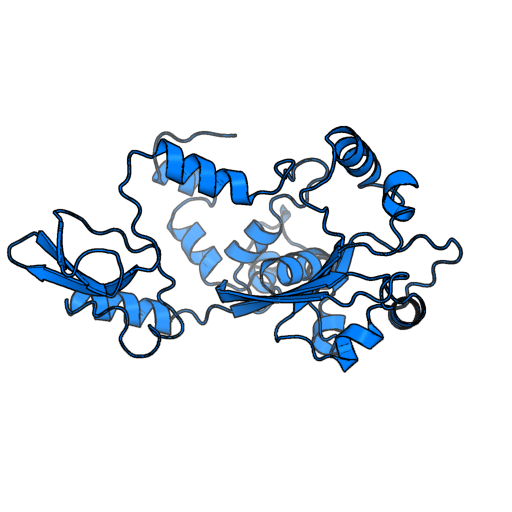)-binding domain superfamily [G3DSA:3.50.50.60] (10-147)
  IPR036188 FAD/NAD(P)-binding domain superfamily [SSF51905] (24-146)

Foldseek 3Di:
DDDDPDPQVVQCVVQNGDVRLVQQQVAQLQCCQQPVDDPVRRDDPVCQQFVLLLQCCVPQVDGSRPGGNNSSVVSCPQVDAPRDDADQLGPVVVVVVCVVPVPDDDDPQKFWQEWDDDPQWIKIAIDGPPDGIDIGNDDDDPDDLEPHDVVRRYCPVPPVVCVVSVVVNVVDDFAKKKKKKWWFAFDVVLVVVVVPDDPPPQDDQKDADGNVCVVVCVQFGMKHFDDHSPDDPVQVVQQSVPPPHGRDCVVVVQRTTIMITMGRDPDDPVRVVSGGDHDPVNDIDMDMDMDGD